Protein AF-A0A8K0VSC4-F1 (afdb_monomer)

Nearest PDB structures (foldseek):
  4h9t-assembly1_B  TM=4.591E-01  e=1.250E+00  Geobacillus kaustophilus HTA426
  3tn6-assembly1_A  TM=4.411E-01  e=1.327E+00  Geobacillus kaustophilus HTA426
  3tn5-assembly1_B  TM=4.489E-01  e=1.898E+00  Geobacillus kaustophilus HTA426
  4h9x-assembly1_B  TM=3.016E-01  e=6.881E-01  Geobacillus kaustophilus HTA426
  4h9y-assembly1_B  TM=4.456E-01  e=4.931E+00  Geobacillus kaustophilus HTA426

Solvent-accessible surface area (backbone atoms only — not comparable to full-atom values): 13926 Å² total; per-residue (Å²): 141,84,84,79,90,85,80,77,73,68,65,65,62,58,58,60,57,54,63,72,54,67,75,62,79,67,57,50,75,48,77,48,81,58,71,58,32,36,41,35,32,34,36,42,82,88,70,32,69,45,78,76,47,74,46,75,47,51,74,67,43,31,53,45,45,56,46,66,70,35,79,82,55,67,69,85,57,85,82,60,93,45,72,64,51,49,60,71,40,43,65,60,54,51,53,29,52,54,29,46,74,71,74,40,56,62,42,73,66,53,43,51,52,50,52,53,52,47,55,50,50,53,54,52,49,54,51,52,51,52,52,51,49,44,60,73,68,65,59,81,67,73,75,50,47,65,58,50,18,53,51,50,41,51,54,50,48,58,55,46,69,72,72,51,78,88,76,78,67,67,58,70,63,44,80,45,76,61,77,67,35,70,77,70,53,68,76,39,42,67,59,52,17,48,52,52,33,40,48,75,57,71,21,44,77,44,76,58,60,82,52,50,70,55,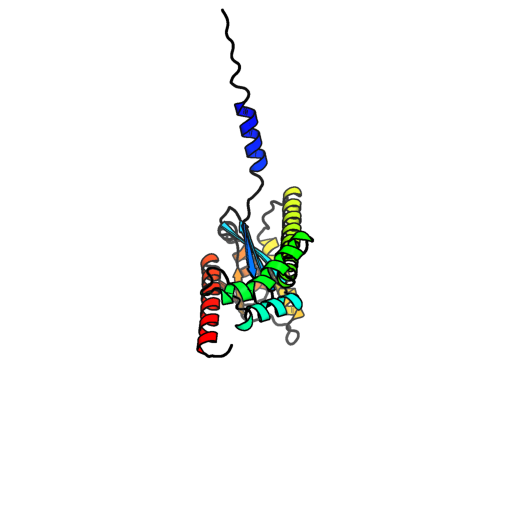51,54,51,49,51,54,51,52,52,51,50,51,54,55,49,40,62,73,71,63,77,116

Organism: NCBI:txid798071

Foldseek 3Di:
DDDDDDPDPPVVVVVVVVVVVVPPFDWDWDWDDDLFKIWIWIQTPLRAIDTLDIGTADPVSNVLVVCCPDPVVDADDPPGPDVVSVVVCVVLVVQLVVCVVVVHQSDPSSVSVVVNVVVVVVSVVVVVVVVVVCVVVVPPPPDFLQRLLVVLLVVQCVVQVPPDPPPSADDQEDEDEDGIRCVNPVVVSNVVSNCVNCVVSVHHYHYPYPPNVVVVVVVVVVVVVVVVVCVVVVVD

Sequence (236 aa):
MYYGSATVRRAKRQIQLNDAFAFGSFFVVGIALTANHAALSCKHTNGSFEDLGRIDGTAEYIALIRRLSSWDSWHPHPPYRSLVDLGNDYPRQMRRRVRKAAGLPASADTAILASIIKSIMDVVGKRTEIASLRTAMGSDHSPDEIEIRNHVIEVFWDVYMVREPDDGRAPKTVTVLIIGSSKSLADGRAQNATRTAVLLLHSRIEMLSHNPEYIAARGAVELAWRALKSEEDGEL

pLDDT: mean 80.44, std 16.29, range [36.44, 97.88]

Radius of gyration: 26.89 Å; Cα contacts (8 Å, |Δi|>4): 186; chains: 1; bounding box: 57×92×63 Å

Secondary structure (DSSP, 8-state):
-------SSSHHHHHHHHHTTTT---PEEEEEE-SSEEEEEEE-TTS-EEEEEEEEPPHHHHHHHHHHTSGGG----SSPSSHHHHHHHHHHHHHHHHHHHTT--SSHHHHHHHHHHHHHHHHHHHHHHHHHHHHHTT---PPPHHHHHHHHHHHHHHHHHHH-TTT-PPPSEEEEE----HHHHHT-HHHHHHHHHHHHTTPEEEEE-S-HHHHHHHHHHHHHHHHHHHHHTT--

Structure (mmCIF, N/CA/C/O backbone):
data_AF-A0A8K0VSC4-F1
#
_entry.id   AF-A0A8K0VSC4-F1
#
loop_
_atom_site.group_PDB
_atom_site.id
_atom_site.type_symbol
_atom_site.label_atom_id
_atom_site.label_alt_id
_atom_site.label_comp_id
_atom_site.label_asym_id
_atom_site.label_entity_id
_atom_site.label_seq_id
_atom_site.pdbx_PDB_ins_code
_atom_site.Cartn_x
_atom_site.Cartn_y
_atom_site.Cartn_z
_atom_site.occupancy
_atom_site.B_iso_or_equiv
_atom_site.auth_seq_id
_atom_site.auth_comp_id
_atom_site.auth_asym_id
_atom_site.auth_atom_id
_atom_site.pdbx_PDB_model_num
ATOM 1 N N . MET A 1 1 ? -22.745 67.576 -14.548 1.00 40.12 1 MET A N 1
ATOM 2 C CA . MET A 1 1 ? -21.651 66.655 -14.923 1.00 40.12 1 MET A CA 1
ATOM 3 C C . MET A 1 1 ? -21.634 65.544 -13.877 1.00 40.12 1 MET A C 1
ATOM 5 O O . MET A 1 1 ? -21.180 65.776 -12.768 1.00 40.12 1 MET A O 1
ATOM 9 N N . TYR A 1 2 ? -22.278 64.412 -14.170 1.00 45.56 2 TYR A N 1
ATOM 10 C CA . TYR A 1 2 ? -22.399 63.247 -13.283 1.00 45.56 2 TYR A CA 1
ATOM 11 C C . TYR A 1 2 ? -21.517 62.133 -13.856 1.00 45.56 2 TYR A C 1
ATOM 13 O O . TYR A 1 2 ? -21.700 61.775 -15.015 1.00 45.56 2 TYR A O 1
ATOM 21 N N . TYR A 1 3 ? -20.609 61.569 -13.060 1.00 40.12 3 TYR A N 1
ATOM 22 C CA . TYR A 1 3 ? -20.004 60.267 -13.348 1.00 40.12 3 TYR A CA 1
ATOM 23 C C . TYR A 1 3 ? -20.279 59.333 -12.172 1.00 40.12 3 TYR A C 1
ATOM 25 O O . TYR A 1 3 ? -19.764 59.512 -11.070 1.00 40.12 3 TYR A O 1
ATOM 33 N N . GLY A 1 4 ? -21.164 58.368 -12.420 1.00 41.72 4 GLY A N 1
ATOM 34 C CA . GLY A 1 4 ? -21.566 57.329 -11.485 1.00 41.72 4 GLY A CA 1
ATOM 35 C C . GLY A 1 4 ? -20.704 56.073 -11.613 1.00 41.72 4 GLY A C 1
ATOM 36 O O . GLY A 1 4 ? -20.583 55.495 -12.687 1.00 41.72 4 GLY A O 1
ATOM 37 N N . SER A 1 5 ? -20.125 55.676 -10.479 1.00 56.16 5 SER A N 1
ATOM 38 C CA . SER A 1 5 ? -20.096 54.320 -9.905 1.00 56.16 5 SER A CA 1
ATOM 39 C C . SER A 1 5 ? -20.400 53.136 -10.844 1.00 56.16 5 SER A C 1
ATOM 41 O O . SER A 1 5 ? -21.560 52.816 -11.103 1.00 56.16 5 SER A O 1
ATOM 43 N N . ALA A 1 6 ? -19.356 52.405 -11.252 1.00 51.56 6 ALA A N 1
ATOM 44 C CA . ALA A 1 6 ? -19.484 51.119 -11.949 1.00 51.56 6 ALA A CA 1
ATOM 45 C C . ALA A 1 6 ? -18.468 50.049 -11.485 1.00 51.56 6 ALA A C 1
ATOM 47 O O . ALA A 1 6 ? -18.142 49.139 -12.243 1.00 51.56 6 ALA A O 1
ATOM 48 N N . THR A 1 7 ? -17.970 50.110 -10.241 1.00 50.62 7 THR A N 1
ATOM 49 C CA . THR A 1 7 ? -16.806 49.285 -9.833 1.00 50.62 7 THR A CA 1
ATOM 50 C C . THR A 1 7 ? -17.022 48.368 -8.626 1.00 50.62 7 THR A C 1
ATOM 52 O O . THR A 1 7 ? -16.075 47.743 -8.167 1.00 50.62 7 THR A O 1
ATOM 55 N N . VAL A 1 8 ? -18.252 48.213 -8.117 1.00 52.12 8 VAL A N 1
ATOM 56 C CA . VAL A 1 8 ? -18.485 47.463 -6.855 1.00 52.12 8 VAL A CA 1
ATOM 57 C C . VAL A 1 8 ? -19.157 46.092 -7.052 1.00 52.12 8 VAL A C 1
ATOM 59 O O . VAL A 1 8 ? -19.217 45.285 -6.129 1.00 52.12 8 VAL A O 1
ATOM 62 N N . ARG A 1 9 ? -19.612 45.738 -8.263 1.00 46.03 9 ARG A N 1
ATOM 63 C CA . ARG A 1 9 ? -20.324 44.456 -8.484 1.00 46.03 9 ARG A CA 1
ATOM 64 C C . ARG A 1 9 ? -19.447 43.272 -8.910 1.00 46.03 9 ARG A C 1
ATOM 66 O O . ARG A 1 9 ? -19.922 42.142 -8.857 1.00 46.03 9 ARG A O 1
ATOM 73 N N . ARG A 1 10 ? -18.176 43.482 -9.281 1.00 43.62 10 ARG A N 1
ATOM 74 C CA . ARG A 1 10 ? -17.294 42.390 -9.752 1.00 43.62 10 ARG A CA 1
ATOM 75 C C . ARG A 1 10 ? -16.582 41.635 -8.621 1.00 43.62 10 ARG A C 1
ATOM 77 O O . ARG A 1 10 ? -16.321 40.449 -8.770 1.00 43.62 10 ARG A O 1
ATOM 84 N N . ALA A 1 11 ? -16.365 42.269 -7.467 1.00 47.88 11 ALA A N 1
ATOM 85 C CA . ALA A 1 11 ? -15.658 41.650 -6.341 1.00 47.88 11 ALA A CA 1
ATOM 86 C C . ALA A 1 11 ? -16.496 40.605 -5.576 1.00 47.88 11 ALA A C 1
ATOM 88 O O . ALA A 1 11 ? -15.951 39.626 -5.079 1.00 47.88 11 ALA A O 1
ATOM 89 N N . LYS A 1 12 ? -17.830 40.745 -5.526 1.00 41.88 12 LYS A N 1
ATOM 90 C CA . LYS A 1 12 ? -18.688 39.782 -4.804 1.00 41.88 12 LYS A CA 1
ATOM 91 C C . LYS A 1 12 ? -18.900 38.452 -5.535 1.00 41.88 12 LYS A C 1
ATOM 93 O O . LYS A 1 12 ? -19.162 37.452 -4.879 1.00 41.88 12 LYS A O 1
ATOM 98 N N . ARG A 1 13 ? -18.750 38.406 -6.864 1.00 38.97 13 ARG A N 1
ATOM 99 C CA . ARG A 1 13 ? -18.922 37.161 -7.639 1.00 38.97 13 ARG A CA 1
ATOM 100 C C . ARG A 1 13 ? -17.673 36.275 -7.640 1.00 38.97 13 ARG A C 1
ATOM 102 O O . ARG A 1 13 ? -17.794 35.074 -7.835 1.00 38.97 13 ARG A O 1
ATOM 109 N N . GLN A 1 14 ? -16.496 36.856 -7.398 1.00 36.97 14 GLN A N 1
ATOM 110 C CA . GLN A 1 14 ? -15.232 36.116 -7.332 1.00 36.97 14 GLN A CA 1
ATOM 111 C C . GLN A 1 14 ? -15.027 35.441 -5.965 1.00 36.97 14 GLN A C 1
ATOM 113 O O . GLN A 1 14 ? -14.443 34.368 -5.899 1.00 36.97 14 GLN A O 1
ATOM 118 N N . ILE A 1 15 ? -15.565 36.027 -4.889 1.00 45.19 15 ILE A N 1
ATOM 119 C CA . ILE A 1 15 ? -15.490 35.452 -3.535 1.00 45.19 15 ILE A CA 1
ATOM 120 C C . ILE A 1 15 ? -16.408 34.222 -3.407 1.00 45.19 15 ILE A C 1
ATOM 122 O O . ILE A 1 15 ? -16.010 33.224 -2.822 1.00 45.19 15 ILE A O 1
ATOM 126 N N . GLN A 1 16 ? -17.570 34.212 -4.070 1.00 40.19 16 GLN A N 1
ATOM 127 C CA . GLN A 1 16 ? -18.479 33.054 -4.045 1.00 40.19 16 GLN A CA 1
ATOM 128 C C . GLN A 1 16 ? -18.017 31.841 -4.876 1.00 40.19 16 GLN A C 1
ATOM 130 O O . GLN A 1 16 ? -18.553 30.753 -4.695 1.00 40.19 16 GLN A O 1
ATOM 135 N N . LEU A 1 17 ? -17.031 31.988 -5.770 1.00 39.81 17 LEU A N 1
ATOM 136 C CA . LEU A 1 17 ? -16.475 30.853 -6.524 1.00 39.81 17 LEU A CA 1
ATOM 137 C C . LEU A 1 17 ? -15.356 30.121 -5.771 1.00 39.81 17 LEU A C 1
ATOM 139 O O . LEU A 1 17 ? -15.127 28.945 -6.038 1.00 39.81 17 LEU A O 1
ATOM 143 N N . ASN A 1 18 ? -14.711 30.774 -4.802 1.00 36.44 18 ASN A N 1
ATOM 144 C CA . ASN A 1 18 ? -13.700 30.129 -3.964 1.00 36.44 18 ASN A CA 1
ATOM 145 C C . ASN A 1 18 ? -14.332 29.320 -2.823 1.00 36.44 18 ASN A C 1
ATOM 147 O O . ASN A 1 18 ? -13.819 28.257 -2.487 1.00 36.44 18 ASN A O 1
ATOM 151 N N . ASP A 1 19 ? -15.488 29.741 -2.308 1.00 38.75 19 ASP A N 1
ATOM 152 C CA . ASP A 1 19 ? -16.200 28.984 -1.267 1.00 38.75 19 ASP A CA 1
ATOM 153 C C . ASP A 1 19 ? -16.894 27.727 -1.823 1.00 38.75 19 ASP A C 1
ATOM 155 O O . ASP A 1 19 ? -17.043 26.735 -1.114 1.00 38.75 19 ASP A O 1
ATOM 159 N N . ALA A 1 20 ? -17.235 27.707 -3.117 1.00 38.53 20 ALA A N 1
ATOM 160 C CA . ALA A 1 20 ? -17.749 26.509 -3.788 1.00 38.53 20 ALA A CA 1
ATOM 161 C C . ALA A 1 20 ? -16.650 25.475 -4.120 1.00 38.53 20 ALA A C 1
ATOM 163 O O . ALA A 1 20 ? -16.958 24.306 -4.337 1.00 38.53 20 ALA A O 1
ATOM 164 N N . PHE A 1 21 ? -15.372 25.879 -4.122 1.00 40.97 21 PHE A N 1
ATOM 165 C CA . PHE A 1 21 ? -14.218 24.974 -4.245 1.00 40.97 21 PHE A CA 1
ATOM 166 C C . PHE A 1 21 ? -13.571 24.622 -2.894 1.00 40.97 21 PHE A C 1
ATOM 168 O O . PHE A 1 21 ? -12.732 23.724 -2.838 1.00 40.97 21 PHE A O 1
ATOM 175 N N . ALA A 1 22 ? -13.995 25.256 -1.795 1.00 39.16 22 ALA A N 1
ATOM 176 C CA . ALA A 1 22 ? -13.510 24.983 -0.440 1.00 39.16 22 ALA A CA 1
ATOM 177 C C . ALA A 1 22 ? -14.030 23.657 0.164 1.00 39.16 22 ALA A C 1
ATOM 179 O O . ALA A 1 22 ? -13.609 23.279 1.254 1.00 39.16 22 ALA A O 1
ATOM 180 N N . PHE A 1 23 ? -14.896 22.925 -0.547 1.00 40.78 23 PHE A N 1
ATOM 181 C CA . PHE A 1 23 ? -15.392 21.600 -0.145 1.00 40.78 23 PHE A CA 1
ATOM 182 C C . PHE A 1 23 ? -14.650 20.417 -0.785 1.00 40.78 23 PHE A C 1
ATOM 184 O O . PHE A 1 23 ? -14.955 19.265 -0.488 1.00 40.78 23 PHE A O 1
ATOM 191 N N . GLY A 1 24 ? -13.643 20.671 -1.625 1.00 44.66 24 GLY A N 1
ATOM 192 C CA . GLY A 1 24 ? -12.713 19.630 -2.047 1.00 44.66 24 GLY A CA 1
ATOM 193 C C . GLY A 1 24 ? -11.600 19.498 -1.019 1.00 44.66 24 GLY A C 1
ATOM 194 O O . GLY A 1 24 ? -10.578 20.167 -1.146 1.00 44.66 24 GLY A O 1
ATOM 195 N N . SER A 1 25 ? -11.770 18.667 0.010 1.00 57.66 25 SER A N 1
ATOM 196 C CA . SER A 1 25 ? -10.650 18.268 0.866 1.00 57.66 25 SER A CA 1
ATOM 197 C C . SER A 1 25 ? -9.569 17.641 -0.019 1.00 57.66 25 SER A C 1
ATOM 199 O O . SER A 1 25 ? -9.698 16.492 -0.440 1.00 57.66 25 SER A O 1
ATOM 201 N N . PHE A 1 26 ? -8.526 18.400 -0.359 1.00 53.75 26 PHE A N 1
ATOM 202 C CA . PHE A 1 26 ? -7.382 17.865 -1.086 1.00 53.75 26 PHE A CA 1
ATOM 203 C C . PHE A 1 26 ? -6.706 16.832 -0.185 1.00 53.75 26 PHE A C 1
ATOM 205 O O . PHE A 1 26 ? -6.067 17.191 0.803 1.00 53.75 26 PHE A O 1
ATOM 212 N N . PHE A 1 27 ? -6.871 15.551 -0.500 1.00 73.62 27 PHE A N 1
ATOM 213 C CA . PHE A 1 27 ? -6.119 14.482 0.139 1.00 73.62 27 PHE A CA 1
ATOM 214 C C . PHE A 1 27 ? -4.947 14.096 -0.761 1.00 73.62 27 PHE A C 1
ATOM 216 O O . PHE A 1 27 ? -5.072 14.010 -1.983 1.00 73.62 27 PHE A O 1
ATOM 223 N N . VAL A 1 28 ? -3.781 13.893 -0.154 1.00 81.94 28 VAL A N 1
ATOM 224 C CA . VAL A 1 2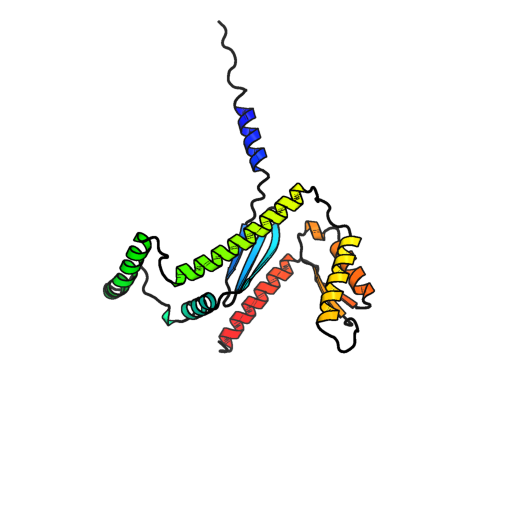8 ? -2.608 13.369 -0.860 1.00 81.94 28 VAL A CA 1
ATOM 225 C C . VAL A 1 28 ? -2.654 11.854 -0.744 1.00 81.94 28 VAL A C 1
ATOM 227 O O . VAL A 1 28 ? -2.669 11.334 0.369 1.00 81.94 28 VAL A O 1
ATOM 230 N N . VAL A 1 29 ? -2.675 11.142 -1.870 1.00 85.19 29 VAL A N 1
ATOM 231 C CA . VAL A 1 29 ? -2.594 9.675 -1.878 1.00 85.19 29 VAL A CA 1
ATOM 232 C C . VAL A 1 29 ? -1.126 9.258 -1.893 1.00 85.19 29 VAL A C 1
ATOM 234 O O . VAL A 1 29 ? -0.392 9.575 -2.828 1.00 85.19 29 VAL A O 1
ATOM 237 N N . GLY A 1 30 ? -0.703 8.554 -0.849 1.00 88.69 30 GLY A N 1
ATOM 238 C CA . GLY A 1 30 ? 0.555 7.827 -0.795 1.00 88.69 30 GLY A CA 1
ATOM 239 C C . GLY A 1 30 ? 0.385 6.431 -1.389 1.00 88.69 30 GLY A C 1
ATOM 240 O O . GLY A 1 30 ? -0.566 5.720 -1.069 1.00 88.69 30 GLY A O 1
ATOM 241 N N . ILE A 1 31 ? 1.317 6.036 -2.253 1.00 90.38 31 ILE A N 1
ATOM 242 C CA . ILE A 1 31 ? 1.365 4.696 -2.840 1.00 90.38 31 ILE A CA 1
ATOM 243 C C . ILE A 1 31 ? 2.721 4.094 -2.489 1.00 90.38 31 ILE A C 1
ATOM 245 O O . ILE A 1 31 ? 3.755 4.652 -2.853 1.00 90.38 31 ILE A O 1
ATOM 249 N N . ALA A 1 32 ? 2.714 2.953 -1.807 1.00 92.50 32 ALA A N 1
ATOM 250 C CA . ALA A 1 32 ? 3.910 2.165 -1.542 1.00 92.50 32 ALA A CA 1
ATOM 251 C C . ALA A 1 32 ? 3.842 0.865 -2.351 1.00 92.50 32 ALA A C 1
ATOM 253 O O . ALA A 1 32 ? 2.973 0.026 -2.123 1.00 92.50 32 ALA A O 1
ATOM 254 N N . LEU A 1 33 ? 4.745 0.709 -3.320 1.00 90.62 33 LEU A N 1
ATOM 255 C CA . LEU A 1 33 ? 4.864 -0.505 -4.129 1.00 90.62 33 LEU A CA 1
ATOM 256 C C . LEU A 1 33 ? 5.892 -1.443 -3.489 1.00 90.62 33 LEU A C 1
ATOM 258 O O . LEU A 1 33 ? 7.026 -1.042 -3.243 1.00 90.62 33 LEU A O 1
ATOM 262 N N . THR A 1 34 ? 5.499 -2.688 -3.234 1.00 93.44 34 THR A N 1
ATOM 263 C CA . THR A 1 34 ? 6.366 -3.750 -2.693 1.00 93.44 34 THR A CA 1
ATOM 264 C C . THR A 1 34 ? 6.513 -4.891 -3.705 1.00 93.44 34 THR A C 1
ATOM 266 O O . THR A 1 34 ? 5.904 -4.860 -4.777 1.00 93.44 34 THR A O 1
ATOM 269 N N . ALA A 1 35 ? 7.288 -5.927 -3.372 1.00 91.69 35 ALA A N 1
ATOM 270 C CA . ALA A 1 35 ? 7.511 -7.078 -4.251 1.00 91.69 35 ALA A CA 1
ATOM 271 C C . ALA A 1 35 ? 6.231 -7.846 -4.628 1.00 91.69 35 ALA A C 1
ATOM 273 O O . ALA A 1 35 ? 6.149 -8.402 -5.721 1.00 91.69 35 ALA A O 1
ATOM 274 N N . ASN A 1 36 ? 5.231 -7.877 -3.742 1.00 95.94 36 ASN A N 1
ATOM 275 C CA . ASN A 1 36 ? 4.024 -8.689 -3.917 1.00 95.94 36 ASN A CA 1
ATOM 276 C C . ASN A 1 36 ? 2.707 -7.917 -3.789 1.00 95.94 36 ASN A C 1
ATOM 278 O O . ASN A 1 36 ? 1.660 -8.501 -4.047 1.00 95.94 36 ASN A O 1
ATOM 282 N N . HIS A 1 37 ? 2.721 -6.641 -3.406 1.00 93.88 37 HIS A N 1
ATOM 283 C CA . HIS A 1 37 ? 1.504 -5.834 -3.301 1.00 93.88 37 HIS A CA 1
ATOM 284 C C . HIS A 1 37 ? 1.781 -4.331 -3.401 1.00 93.88 37 HIS A C 1
ATOM 286 O O . HIS A 1 37 ? 2.914 -3.875 -3.242 1.00 93.88 37 HIS A O 1
ATOM 292 N N . ALA A 1 38 ? 0.722 -3.557 -3.612 1.00 91.25 38 ALA A N 1
ATOM 293 C CA . ALA A 1 38 ? 0.697 -2.114 -3.436 1.00 91.25 38 ALA A CA 1
ATOM 294 C C . ALA A 1 38 ? -0.126 -1.763 -2.189 1.00 91.25 38 ALA A C 1
ATOM 296 O O . ALA A 1 38 ? -1.248 -2.247 -2.034 1.00 91.25 38 ALA A O 1
ATOM 297 N N . ALA A 1 39 ? 0.419 -0.927 -1.311 1.00 92.12 39 ALA A N 1
ATOM 298 C CA . ALA A 1 39 ? -0.295 -0.353 -0.175 1.00 92.12 39 ALA A CA 1
ATOM 299 C C . ALA A 1 39 ? -0.664 1.104 -0.476 1.00 92.12 39 ALA A C 1
ATOM 301 O O . ALA A 1 39 ? 0.129 1.847 -1.066 1.00 92.12 39 ALA A O 1
ATOM 302 N N . LEU A 1 40 ? -1.875 1.498 -0.086 1.00 91.00 40 LEU A N 1
ATOM 303 C CA . LEU A 1 40 ? -2.447 2.806 -0.369 1.00 91.00 40 LEU A CA 1
ATOM 304 C C . LEU A 1 40 ? -2.799 3.514 0.925 1.00 91.00 40 LEU A C 1
ATOM 306 O O . LEU A 1 40 ? -3.559 2.999 1.730 1.00 91.00 40 LEU A O 1
ATOM 310 N N . SER A 1 41 ? -2.322 4.738 1.088 1.00 89.56 41 SER A N 1
ATOM 311 C CA . SER A 1 41 ? -2.736 5.600 2.190 1.00 89.56 41 SER A CA 1
ATOM 312 C C . SER A 1 41 ? -3.181 6.951 1.660 1.00 89.56 41 SER A C 1
ATOM 314 O O . SER A 1 41 ? -2.727 7.398 0.608 1.00 89.56 41 SER A O 1
ATOM 316 N N . CYS A 1 42 ? -4.078 7.629 2.366 1.00 86.88 42 CYS A N 1
ATOM 317 C CA . CYS A 1 42 ? -4.353 9.037 2.122 1.00 86.88 42 CYS A CA 1
ATOM 318 C C . CYS A 1 42 ? -3.983 9.871 3.343 1.00 86.88 42 CYS A C 1
ATOM 320 O O . CYS A 1 42 ? -4.205 9.481 4.489 1.00 86.88 42 CYS A O 1
ATOM 322 N N . LYS A 1 43 ? -3.394 11.036 3.077 1.00 82.38 43 LYS A N 1
ATOM 323 C CA . LYS A 1 43 ? -3.166 12.077 4.069 1.00 82.38 43 LYS A CA 1
ATOM 324 C C . LYS A 1 43 ? -4.235 13.144 3.908 1.00 82.38 43 LYS A C 1
ATOM 326 O O . LYS A 1 43 ? -4.335 13.780 2.857 1.00 82.38 43 LYS A O 1
ATOM 331 N N . HIS A 1 44 ? -4.999 13.342 4.969 1.00 80.38 44 HIS A N 1
ATOM 332 C CA . HIS A 1 44 ? -6.027 14.366 5.078 1.00 80.38 44 HIS A CA 1
ATOM 333 C C . HIS A 1 44 ? -5.406 15.737 5.391 1.00 80.38 44 HIS A C 1
ATOM 335 O O . HIS A 1 44 ? -4.287 15.837 5.902 1.00 80.38 44 HIS A O 1
ATOM 341 N N . THR A 1 45 ? -6.134 16.821 5.112 1.00 76.12 45 THR A N 1
ATOM 342 C CA . THR A 1 45 ? -5.671 18.204 5.363 1.00 76.12 45 THR A CA 1
ATOM 343 C C . THR A 1 45 ? -5.452 18.505 6.847 1.00 76.12 45 THR A C 1
ATOM 345 O O . THR A 1 45 ? -4.630 19.349 7.192 1.00 76.12 45 THR A O 1
ATOM 348 N N . ASN A 1 46 ? -6.140 17.781 7.732 1.00 77.56 46 ASN A N 1
ATOM 349 C CA . ASN A 1 46 ? -5.956 17.834 9.185 1.00 77.56 46 ASN A CA 1
ATOM 350 C C . ASN A 1 46 ? -4.669 17.119 9.664 1.00 77.56 46 ASN A C 1
ATOM 352 O O . ASN A 1 46 ? -4.427 17.054 10.866 1.00 77.56 46 ASN A O 1
ATOM 356 N N . GLY A 1 47 ? -3.874 16.558 8.746 1.00 76.69 47 GLY A N 1
ATOM 357 C CA . GLY A 1 47 ? -2.638 15.834 9.034 1.00 76.69 47 GLY A CA 1
ATOM 358 C C . GLY A 1 47 ? -2.815 14.342 9.317 1.00 76.69 47 GLY A C 1
ATOM 359 O O . GLY A 1 47 ? -1.810 13.636 9.369 1.00 76.69 47 GLY A O 1
ATOM 360 N N . SER A 1 48 ? -4.047 13.844 9.456 1.00 74.94 48 SER A N 1
ATOM 361 C CA . SER A 1 48 ? -4.298 12.430 9.730 1.00 74.94 48 SER A CA 1
ATOM 362 C C . SER A 1 48 ? -4.057 11.550 8.510 1.00 74.94 48 SER A C 1
ATOM 364 O O . SER A 1 48 ? -4.234 11.983 7.371 1.00 74.94 48 SER A O 1
ATOM 366 N N . PHE A 1 49 ? -3.715 10.289 8.766 1.00 80.06 49 PHE A N 1
ATOM 367 C CA . PHE A 1 49 ? -3.540 9.269 7.741 1.00 80.06 49 PHE A CA 1
ATOM 368 C C . PHE A 1 49 ? -4.640 8.221 7.845 1.00 80.06 49 PHE A C 1
ATOM 370 O O . PHE A 1 49 ? -5.030 7.830 8.944 1.00 80.06 49 PHE A O 1
ATOM 377 N N . GLU A 1 50 ? -5.114 7.765 6.699 1.00 82.56 50 GLU A N 1
ATOM 378 C CA . GLU A 1 50 ? -6.057 6.661 6.580 1.00 82.56 50 GLU A CA 1
ATOM 379 C C . GLU A 1 50 ? -5.484 5.645 5.590 1.00 82.56 50 GLU A C 1
ATOM 381 O O . GLU A 1 50 ? -4.998 6.010 4.517 1.00 82.56 50 GLU A O 1
ATOM 386 N N . ASP A 1 51 ? -5.497 4.370 5.978 1.00 86.75 51 ASP A N 1
ATOM 387 C CA . ASP A 1 51 ? -5.154 3.267 5.086 1.00 86.75 51 ASP A CA 1
ATOM 388 C C . ASP A 1 51 ? -6.353 3.000 4.170 1.00 86.75 51 ASP A C 1
ATOM 390 O O . ASP A 1 51 ? -7.441 2.632 4.620 1.00 86.75 51 ASP A O 1
ATOM 394 N N . LEU A 1 52 ? -6.165 3.229 2.873 1.00 87.12 52 LEU A N 1
ATOM 395 C CA . LEU A 1 52 ? -7.206 3.012 1.873 1.00 87.12 52 LEU A CA 1
ATOM 396 C C . LEU A 1 52 ? -7.332 1.532 1.510 1.00 87.12 52 LEU A C 1
ATOM 398 O O . LEU A 1 52 ? -8.395 1.097 1.042 1.00 87.12 52 LEU A O 1
ATOM 402 N N . GLY A 1 53 ? -6.267 0.768 1.746 1.00 89.75 53 GLY A N 1
ATOM 403 C CA . GLY A 1 53 ? -6.215 -0.663 1.560 1.00 89.75 53 GLY A CA 1
ATOM 404 C C . GLY A 1 53 ? -4.967 -1.130 0.825 1.00 89.75 53 GLY A C 1
ATOM 405 O O . GLY A 1 53 ? -4.048 -0.385 0.477 1.00 89.75 53 GLY A O 1
ATOM 406 N N . ARG A 1 54 ? -4.982 -2.429 0.551 1.00 93.69 54 ARG A N 1
ATOM 407 C CA . ARG A 1 54 ? -3.913 -3.153 -0.116 1.00 93.69 54 ARG A CA 1
ATOM 408 C C . ARG A 1 54 ? -4.440 -3.804 -1.385 1.00 93.69 54 ARG A C 1
ATOM 410 O O . ARG A 1 54 ? -5.541 -4.347 -1.403 1.00 93.69 54 ARG A O 1
ATOM 417 N N . ILE A 1 55 ? -3.628 -3.762 -2.432 1.00 95.50 55 ILE A N 1
ATOM 418 C CA . ILE A 1 55 ? -3.885 -4.432 -3.703 1.00 95.50 55 ILE A CA 1
ATOM 419 C C . ILE A 1 55 ? -2.772 -5.441 -3.912 1.00 95.50 55 ILE A C 1
ATOM 421 O O . ILE A 1 55 ? -1.612 -5.064 -4.083 1.00 95.50 55 ILE A O 1
ATOM 425 N N . ASP A 1 56 ? -3.119 -6.722 -3.886 1.00 97.38 56 ASP A N 1
ATOM 426 C CA . ASP A 1 56 ? -2.151 -7.771 -4.168 1.00 97.38 56 ASP A CA 1
ATOM 427 C C . ASP A 1 56 ? -1.705 -7.716 -5.632 1.00 97.38 56 ASP A C 1
ATOM 429 O O . ASP A 1 56 ? -2.479 -7.441 -6.554 1.00 97.38 56 ASP A O 1
ATOM 433 N N . GLY A 1 57 ? -0.411 -7.931 -5.832 1.00 94.69 57 GLY A N 1
ATOM 434 C CA . GLY A 1 57 ? 0.208 -7.937 -7.142 1.00 94.69 57 GLY A CA 1
ATOM 435 C C . GLY A 1 57 ? -0.219 -9.163 -7.936 1.00 94.69 57 GLY A C 1
ATOM 436 O O . GLY A 1 57 ? -0.260 -10.276 -7.414 1.00 94.69 57 GLY A O 1
ATOM 437 N N . THR A 1 58 ? -0.497 -8.974 -9.224 1.00 97.44 58 THR A N 1
ATOM 438 C CA . THR A 1 58 ? -0.733 -10.104 -10.127 1.00 97.44 58 THR A CA 1
ATOM 439 C C . THR A 1 58 ? 0.562 -10.887 -10.363 1.00 97.44 58 THR A C 1
ATOM 441 O O . THR A 1 58 ? 1.663 -10.390 -10.100 1.00 97.44 58 THR A O 1
ATOM 444 N N . ALA A 1 59 ? 0.461 -12.105 -10.901 1.00 97.88 59 ALA A N 1
ATOM 445 C CA . ALA A 1 59 ? 1.638 -12.907 -11.241 1.00 97.88 59 ALA A CA 1
ATOM 446 C C . ALA A 1 59 ? 2.591 -12.156 -12.194 1.00 97.88 59 ALA A C 1
ATOM 448 O O . ALA A 1 59 ? 3.811 -12.225 -12.045 1.00 97.88 59 ALA A O 1
ATOM 449 N N . GLU A 1 60 ? 2.041 -11.374 -13.126 1.00 97.81 60 GLU A N 1
ATOM 450 C CA . GLU A 1 60 ? 2.798 -10.540 -14.061 1.00 97.81 60 GLU A CA 1
ATOM 451 C C . GLU A 1 60 ? 3.520 -9.393 -13.351 1.00 97.81 60 GLU A C 1
ATOM 453 O O . GLU A 1 60 ? 4.666 -9.095 -13.689 1.00 97.81 60 GLU A O 1
ATOM 458 N N . TYR A 1 61 ? 2.880 -8.765 -12.359 1.00 96.94 61 TYR A N 1
ATOM 459 C CA . TYR A 1 61 ? 3.512 -7.736 -11.535 1.00 96.94 61 TYR A CA 1
ATOM 460 C C . TYR A 1 61 ? 4.652 -8.311 -10.695 1.00 96.94 61 TYR A C 1
ATOM 462 O O . TYR A 1 61 ? 5.745 -7.752 -10.686 1.00 96.94 61 TYR A O 1
ATOM 470 N N . ILE A 1 62 ? 4.439 -9.454 -10.044 1.00 97.00 62 ILE A N 1
ATOM 471 C CA . ILE A 1 62 ? 5.475 -10.106 -9.235 1.00 97.00 62 ILE A CA 1
ATOM 472 C C . ILE A 1 62 ? 6.671 -10.487 -10.120 1.00 97.00 62 I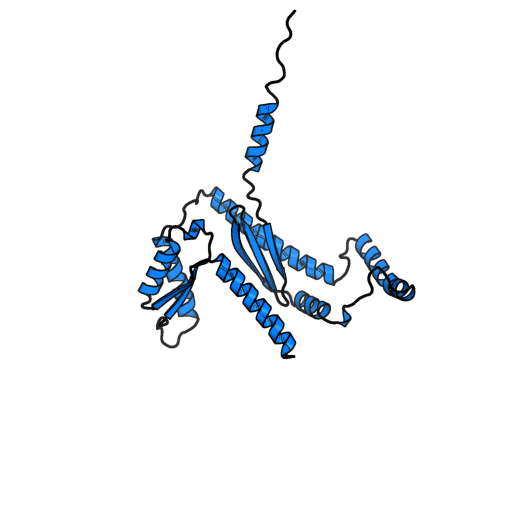LE A C 1
ATOM 474 O O . ILE A 1 62 ? 7.821 -10.208 -9.779 1.00 97.00 62 ILE A O 1
ATOM 478 N N . ALA A 1 63 ? 6.411 -11.062 -11.300 1.00 96.56 63 ALA A N 1
ATOM 479 C CA . ALA A 1 63 ? 7.451 -11.383 -12.274 1.00 96.56 63 ALA A CA 1
ATOM 480 C C . ALA A 1 63 ? 8.176 -10.130 -12.792 1.00 96.56 63 ALA A C 1
ATOM 482 O O . ALA A 1 63 ? 9.384 -10.173 -13.034 1.00 96.56 63 ALA A O 1
ATOM 483 N N . LEU A 1 64 ? 7.456 -9.016 -12.960 1.00 95.50 64 LEU A N 1
ATOM 484 C CA . LEU A 1 64 ? 8.041 -7.728 -13.311 1.00 95.50 64 LEU A CA 1
ATOM 485 C C . LEU A 1 64 ? 8.980 -7.229 -12.213 1.00 95.50 64 LEU A C 1
ATOM 487 O O . LEU A 1 64 ? 10.129 -6.929 -12.524 1.00 95.50 64 LEU A O 1
ATOM 491 N N . ILE A 1 65 ? 8.523 -7.143 -10.960 1.00 95.12 65 ILE A N 1
ATOM 492 C CA . ILE A 1 65 ? 9.357 -6.642 -9.863 1.00 95.12 65 ILE A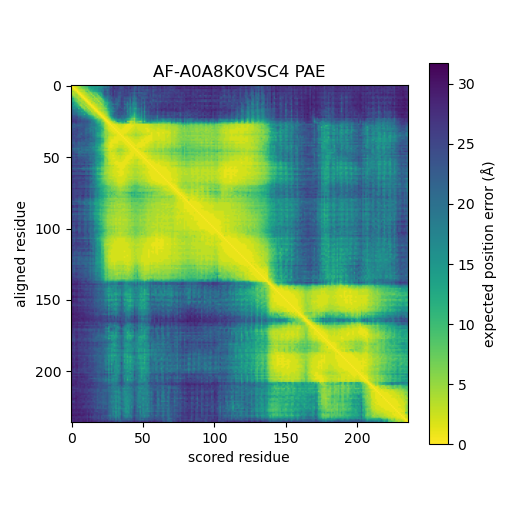 CA 1
ATOM 493 C C . ILE A 1 65 ? 10.594 -7.520 -9.704 1.00 95.12 65 ILE A C 1
ATOM 495 O O . ILE A 1 65 ? 11.700 -6.996 -9.689 1.00 95.12 65 ILE A O 1
ATOM 499 N N . ARG A 1 66 ? 10.445 -8.850 -9.737 1.00 94.50 66 ARG A N 1
ATOM 500 C CA . ARG A 1 66 ? 11.586 -9.775 -9.697 1.00 94.50 66 ARG A CA 1
ATOM 501 C C . ARG A 1 66 ? 12.581 -9.531 -10.834 1.00 94.50 66 ARG A C 1
ATOM 503 O O . ARG A 1 66 ? 13.786 -9.572 -10.608 1.00 94.50 66 ARG A O 1
ATOM 510 N N . ARG A 1 67 ? 12.091 -9.272 -12.052 1.00 94.44 67 ARG A N 1
ATOM 511 C CA . ARG A 1 67 ? 12.949 -8.941 -13.198 1.00 94.44 67 ARG A CA 1
ATOM 512 C C . ARG A 1 67 ? 13.659 -7.604 -12.994 1.00 94.44 67 ARG A C 1
ATOM 514 O O . ARG A 1 67 ? 14.852 -7.548 -13.246 1.00 94.44 67 ARG A O 1
ATOM 521 N N . LEU A 1 68 ? 12.959 -6.564 -12.541 1.00 91.31 68 LEU A N 1
ATOM 522 C CA . LEU A 1 68 ? 13.535 -5.237 -12.277 1.00 91.31 68 LEU A CA 1
ATOM 523 C C . LEU A 1 68 ? 14.517 -5.229 -11.099 1.00 91.31 68 LEU A C 1
ATOM 525 O O . LEU A 1 68 ? 15.399 -4.383 -11.052 1.00 91.31 68 LEU A O 1
ATOM 529 N N . SER A 1 69 ? 14.378 -6.166 -10.164 1.00 90.75 69 SER A N 1
ATOM 530 C CA . SER A 1 69 ? 15.333 -6.370 -9.073 1.00 90.75 69 SER A CA 1
ATOM 531 C C . SER A 1 69 ? 16.579 -7.149 -9.505 1.00 90.75 69 SER A C 1
ATOM 533 O O . SER A 1 69 ? 17.562 -7.160 -8.772 1.00 90.75 69 SER A O 1
ATOM 535 N N . SER A 1 70 ? 16.571 -7.797 -10.677 1.00 92.50 70 SER A N 1
ATOM 536 C CA . SER A 1 70 ? 17.757 -8.479 -11.204 1.00 92.50 70 SER A CA 1
ATOM 537 C C . SER A 1 70 ? 18.792 -7.470 -11.694 1.00 92.50 70 SER A C 1
ATOM 539 O O . SER A 1 70 ? 18.446 -6.478 -12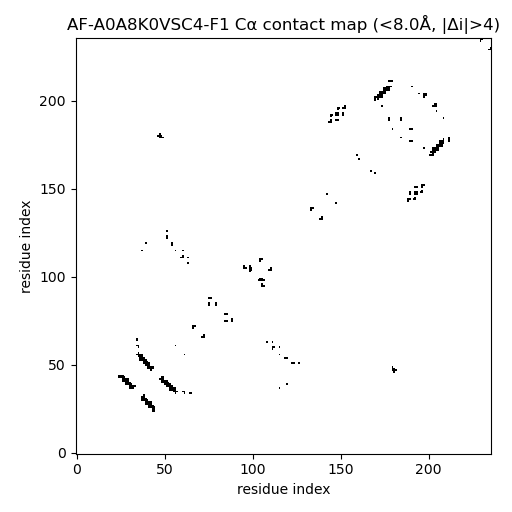.342 1.00 92.50 70 SER A O 1
ATOM 541 N N . TRP A 1 71 ? 20.072 -7.777 -11.480 1.00 88.44 71 TRP A N 1
ATOM 542 C CA . TRP A 1 71 ? 21.197 -7.027 -12.040 1.00 88.44 71 TRP A CA 1
ATOM 543 C C . TRP A 1 71 ? 21.131 -6.923 -13.573 1.00 88.44 71 TRP A C 1
ATOM 545 O O . TRP A 1 71 ? 21.502 -5.902 -14.151 1.00 88.44 71 TRP A O 1
ATOM 555 N N . ASP A 1 72 ? 20.555 -7.932 -14.233 1.00 87.88 72 ASP A N 1
ATOM 556 C CA . ASP A 1 72 ? 20.377 -7.966 -15.690 1.00 87.88 72 ASP A CA 1
ATOM 557 C C . ASP A 1 72 ? 19.369 -6.931 -16.209 1.00 87.88 72 ASP A C 1
ATOM 559 O O . ASP A 1 72 ? 19.294 -6.676 -17.412 1.00 87.88 72 ASP A O 1
ATOM 563 N N . SER A 1 73 ? 18.565 -6.330 -15.325 1.00 87.00 73 SER A N 1
ATOM 564 C CA . SER A 1 73 ? 17.662 -5.240 -15.706 1.00 87.00 73 SER A CA 1
ATOM 565 C C . SER A 1 73 ? 18.392 -3.920 -15.945 1.00 87.00 73 SER A C 1
ATOM 567 O O . SER A 1 73 ? 17.810 -2.990 -16.517 1.00 87.00 73 SER A O 1
ATOM 569 N N . TRP A 1 74 ? 19.667 -3.836 -15.547 1.00 88.62 74 TRP A N 1
ATOM 570 C CA . TRP A 1 74 ? 20.489 -2.679 -15.831 1.00 88.62 74 TRP A CA 1
ATOM 571 C C . TRP A 1 74 ? 20.630 -2.495 -17.337 1.00 88.62 74 TRP A C 1
ATOM 573 O O . TRP A 1 74 ? 20.968 -3.404 -18.093 1.00 88.62 74 TRP A O 1
ATOM 583 N N . HIS A 1 75 ? 20.383 -1.273 -17.782 1.00 83.88 75 HIS A N 1
ATOM 584 C CA . HIS A 1 75 ? 20.464 -0.929 -19.184 1.00 83.88 75 HIS A CA 1
ATOM 585 C C . HIS A 1 75 ? 21.174 0.413 -19.363 1.00 83.88 75 HIS A C 1
ATOM 587 O O . HIS A 1 75 ? 20.954 1.328 -18.557 1.00 83.88 75 HIS A O 1
ATOM 593 N N . PRO A 1 76 ? 21.964 0.587 -20.440 1.00 87.00 76 PRO A N 1
ATOM 594 C CA . PRO A 1 76 ? 22.603 1.860 -20.735 1.00 87.00 76 PRO A CA 1
ATOM 595 C C . PRO A 1 76 ? 21.572 2.993 -20.743 1.00 87.00 76 PRO A C 1
ATOM 597 O O . PRO A 1 76 ? 20.459 2.863 -21.271 1.00 87.00 76 PRO A O 1
ATOM 600 N N . HIS A 1 77 ? 21.935 4.105 -20.118 1.00 86.88 77 HIS A N 1
ATOM 601 C CA . HIS A 1 77 ? 21.123 5.312 -20.049 1.00 86.88 77 HIS A CA 1
ATOM 602 C C . HIS A 1 77 ? 22.039 6.531 -20.197 1.00 86.88 77 HIS A C 1
ATOM 604 O O . HIS A 1 77 ? 23.218 6.441 -19.846 1.00 86.88 77 HIS A O 1
ATOM 610 N N . PRO A 1 78 ? 21.538 7.651 -20.742 1.00 88.81 78 PRO A N 1
ATOM 611 C CA . PRO A 1 78 ? 22.324 8.870 -20.840 1.00 88.81 78 PRO A CA 1
ATOM 612 C C . PRO A 1 78 ? 22.739 9.402 -19.453 1.00 88.81 78 PRO A C 1
ATOM 614 O O . PRO A 1 78 ? 21.930 9.327 -18.528 1.00 88.81 78 PRO A O 1
ATOM 617 N N . PRO A 1 79 ? 23.929 10.016 -19.321 1.00 93.38 79 PRO A N 1
ATOM 618 C CA . PRO A 1 79 ? 24.938 10.180 -20.367 1.00 93.38 79 PRO A CA 1
ATOM 619 C C . PRO A 1 79 ? 25.658 8.858 -20.686 1.00 93.38 79 PRO A C 1
ATOM 621 O O . PRO A 1 79 ? 26.080 8.130 -19.791 1.00 93.38 79 PRO A O 1
ATOM 624 N N . TYR A 1 80 ? 25.814 8.554 -21.979 1.00 94.19 80 TYR A N 1
ATOM 625 C CA . TYR A 1 80 ? 26.549 7.366 -22.420 1.00 94.19 80 TYR A CA 1
ATOM 626 C C . TYR A 1 80 ? 28.048 7.555 -22.201 1.00 94.19 80 TYR A C 1
ATOM 628 O O . TYR A 1 80 ? 28.579 8.635 -22.461 1.00 94.19 80 TYR A O 1
ATOM 636 N N . ARG A 1 81 ? 28.739 6.498 -21.759 1.00 94.69 81 ARG A N 1
ATOM 637 C CA . ARG A 1 81 ? 30.199 6.527 -21.583 1.00 94.69 81 ARG A CA 1
ATOM 638 C C . ARG A 1 81 ? 30.933 6.399 -22.917 1.00 94.69 81 ARG A C 1
ATOM 640 O O . ARG A 1 81 ? 32.043 6.904 -23.051 1.00 94.69 81 ARG A O 1
ATOM 647 N N . SER A 1 82 ? 30.314 5.746 -23.902 1.00 96.56 82 SER A N 1
ATOM 648 C CA . SER A 1 82 ? 30.872 5.531 -25.237 1.00 96.56 82 SER A CA 1
ATOM 649 C C . SER A 1 82 ? 29.809 5.606 -26.343 1.00 96.56 82 SER A C 1
ATOM 651 O O . SER A 1 82 ? 28.609 5.472 -26.099 1.00 96.56 82 SER A O 1
ATOM 653 N N . LEU A 1 83 ? 30.251 5.770 -27.595 1.00 96.12 83 LEU A N 1
ATOM 654 C CA . LEU A 1 83 ? 29.377 5.659 -28.774 1.00 96.12 83 LEU A CA 1
ATOM 655 C C . LEU A 1 83 ? 28.826 4.238 -28.967 1.00 96.12 83 LEU A C 1
ATOM 657 O O . LEU A 1 83 ? 27.757 4.072 -29.553 1.00 96.12 83 LEU A O 1
ATOM 661 N N . VAL A 1 84 ? 29.528 3.222 -28.457 1.00 95.94 84 VAL A N 1
ATOM 662 C CA . VAL A 1 84 ? 29.073 1.827 -28.493 1.00 95.94 84 VAL A CA 1
ATOM 663 C C . VAL A 1 84 ? 27.833 1.655 -27.616 1.00 95.94 84 VAL A C 1
ATOM 665 O O . VAL A 1 84 ? 26.853 1.070 -28.067 1.00 95.94 84 VAL A O 1
ATOM 668 N N . ASP A 1 85 ? 27.816 2.246 -26.417 1.00 94.75 85 ASP A N 1
ATOM 669 C CA . ASP A 1 85 ? 26.643 2.214 -25.528 1.00 94.75 85 ASP A CA 1
ATOM 670 C C . ASP A 1 85 ? 25.417 2.871 -26.178 1.00 94.75 85 ASP A C 1
ATOM 672 O O . ASP A 1 85 ? 24.302 2.356 -26.081 1.00 94.75 85 ASP A O 1
ATOM 676 N N . LEU A 1 86 ? 25.631 3.985 -26.889 1.00 95.38 86 LEU A N 1
ATOM 677 C CA . LEU A 1 86 ? 24.586 4.662 -27.657 1.00 95.38 86 LEU A CA 1
ATOM 678 C C . LEU A 1 86 ? 24.056 3.773 -28.793 1.00 95.38 86 LEU A C 1
ATOM 680 O O . LEU A 1 86 ? 22.843 3.671 -28.980 1.00 95.38 86 LEU A O 1
ATOM 684 N N . GLY A 1 87 ? 24.957 3.134 -29.546 1.00 95.81 87 GLY A N 1
ATOM 685 C CA . GLY A 1 87 ? 24.597 2.211 -30.622 1.00 95.81 87 GLY A CA 1
ATOM 686 C C . GLY A 1 87 ? 23.793 1.015 -30.110 1.00 95.81 87 GLY A C 1
ATOM 687 O O . GLY A 1 87 ? 22.762 0.677 -30.689 1.00 95.81 87 GLY A O 1
ATOM 688 N N . ASN A 1 88 ? 24.206 0.442 -28.977 1.00 94.06 88 ASN A N 1
ATOM 689 C CA . ASN A 1 88 ? 23.519 -0.671 -28.322 1.00 94.06 88 ASN A CA 1
ATOM 690 C C . ASN A 1 88 ? 22.123 -0.280 -27.811 1.00 94.06 88 ASN A C 1
ATOM 692 O O . ASN A 1 88 ? 21.212 -1.109 -27.821 1.00 94.06 88 ASN A O 1
ATOM 696 N N . ASP A 1 89 ? 21.918 0.978 -27.408 1.00 95.12 89 ASP A N 1
ATOM 697 C CA . ASP A 1 89 ? 20.612 1.454 -26.946 1.00 95.12 89 ASP A CA 1
ATOM 698 C C . ASP A 1 89 ? 19.648 1.865 -28.078 1.00 95.12 89 ASP A C 1
ATOM 700 O O . ASP A 1 89 ? 18.420 1.898 -27.909 1.00 95.12 89 ASP A O 1
ATOM 704 N N . TYR A 1 90 ? 20.177 2.169 -29.264 1.00 94.69 90 TYR A N 1
ATOM 705 C CA . TYR A 1 90 ? 19.389 2.691 -30.381 1.00 94.69 90 TYR A CA 1
ATOM 706 C C . TYR A 1 90 ? 18.192 1.796 -30.770 1.00 94.69 90 TYR A C 1
ATOM 708 O O . TYR A 1 90 ? 17.075 2.323 -30.886 1.00 94.69 90 TYR A O 1
ATOM 716 N N . PRO A 1 91 ? 18.327 0.455 -30.888 1.00 94.75 91 PRO A N 1
ATOM 717 C CA . PRO A 1 91 ? 17.193 -0.417 -31.191 1.00 94.75 91 PRO A CA 1
ATOM 718 C C . PRO A 1 91 ? 16.081 -0.342 -30.138 1.00 94.75 91 PRO A C 1
ATOM 720 O O . PRO A 1 91 ? 14.894 -0.334 -30.486 1.00 94.75 91 PRO A O 1
ATOM 723 N N . ARG A 1 92 ? 16.439 -0.244 -28.849 1.00 92.75 92 ARG A N 1
ATOM 724 C CA . ARG A 1 92 ? 15.474 -0.121 -27.747 1.00 92.75 92 ARG A CA 1
ATOM 725 C C . ARG A 1 92 ? 14.699 1.190 -27.853 1.00 92.75 92 ARG A C 1
ATOM 727 O O . ARG A 1 92 ? 13.467 1.185 -27.766 1.00 92.75 92 ARG A O 1
ATOM 734 N N . GLN A 1 93 ? 15.392 2.305 -28.086 1.00 94.56 93 GLN A N 1
ATOM 735 C CA . GLN A 1 93 ? 14.745 3.608 -28.248 1.00 94.56 93 GLN A CA 1
ATOM 736 C C . GLN A 1 93 ? 13.825 3.655 -29.469 1.00 94.56 93 GLN A C 1
ATOM 738 O O . GLN A 1 93 ? 12.706 4.164 -29.365 1.00 94.56 93 GLN A O 1
ATOM 743 N N . MET A 1 94 ? 14.253 3.094 -30.603 1.00 95.75 94 MET A N 1
ATOM 744 C CA . MET A 1 94 ? 13.432 3.027 -31.813 1.00 95.75 94 MET A CA 1
ATOM 745 C C . MET A 1 94 ? 12.151 2.227 -31.579 1.00 95.75 94 MET A C 1
ATOM 747 O O . MET A 1 94 ? 11.062 2.732 -31.854 1.00 95.75 94 MET A O 1
ATOM 751 N N . ARG A 1 95 ? 12.242 1.036 -30.967 1.00 94.81 95 ARG A N 1
ATOM 752 C CA . ARG A 1 95 ? 11.057 0.240 -30.592 1.00 94.81 95 ARG A CA 1
ATOM 753 C C . ARG A 1 95 ? 10.106 1.021 -29.686 1.00 94.81 95 ARG A C 1
ATOM 755 O O . ARG A 1 95 ? 8.896 1.004 -29.907 1.00 94.81 95 ARG A O 1
ATOM 762 N N . ARG A 1 96 ? 10.637 1.752 -28.701 1.00 93.19 96 ARG A N 1
ATOM 763 C CA . ARG A 1 96 ? 9.830 2.597 -27.807 1.00 93.19 96 ARG A CA 1
ATOM 764 C C . ARG A 1 96 ? 9.100 3.706 -28.567 1.00 93.19 96 ARG A C 1
ATOM 766 O O . ARG A 1 96 ? 7.935 3.964 -28.274 1.00 93.19 96 ARG A O 1
ATOM 773 N N . ARG A 1 97 ? 9.759 4.360 -29.530 1.00 95.62 97 ARG A N 1
ATOM 774 C CA . ARG A 1 97 ? 9.145 5.404 -30.372 1.00 95.62 97 ARG A CA 1
ATOM 775 C C . ARG A 1 97 ? 8.026 4.832 -31.237 1.00 95.62 97 ARG A C 1
ATOM 777 O O . ARG A 1 97 ? 6.940 5.399 -31.243 1.00 95.62 97 ARG A O 1
ATOM 784 N N . VAL A 1 98 ? 8.260 3.684 -31.876 1.00 96.56 98 VAL A N 1
ATOM 785 C CA . VAL A 1 98 ? 7.248 2.991 -32.692 1.00 96.56 98 VAL A CA 1
ATOM 786 C C . VAL A 1 98 ? 6.025 2.613 -31.851 1.00 96.56 98 VAL A C 1
ATOM 788 O O . VAL A 1 98 ? 4.903 2.926 -32.237 1.00 96.56 98 VAL A O 1
ATOM 791 N N . ARG A 1 99 ? 6.216 2.015 -30.665 1.00 96.00 99 ARG A N 1
ATOM 792 C CA . ARG A 1 99 ? 5.098 1.658 -29.769 1.00 96.00 99 ARG A CA 1
ATOM 793 C C . ARG A 1 99 ? 4.290 2.877 -29.330 1.00 96.00 99 ARG A C 1
ATOM 795 O O . ARG A 1 99 ? 3.067 2.837 -29.395 1.00 96.00 99 ARG A O 1
ATOM 802 N N . LYS A 1 100 ? 4.962 3.968 -28.944 1.00 93.88 100 LYS A N 1
ATOM 803 C CA . LYS A 1 100 ? 4.290 5.228 -28.588 1.00 93.88 100 LYS A CA 1
ATOM 804 C C . LYS A 1 100 ? 3.493 5.808 -29.756 1.00 93.88 100 LYS A C 1
ATOM 806 O O . LYS A 1 100 ? 2.378 6.264 -29.542 1.00 93.88 100 LYS A O 1
ATOM 811 N N . ALA A 1 101 ? 4.041 5.770 -30.972 1.00 95.25 101 ALA A N 1
ATOM 812 C CA . ALA A 1 101 ? 3.340 6.231 -32.171 1.00 95.25 101 ALA A CA 1
ATOM 813 C C . ALA A 1 101 ? 2.079 5.397 -32.463 1.00 95.25 101 ALA A C 1
ATOM 815 O O . ALA A 1 101 ? 1.092 5.934 -32.948 1.00 95.25 101 ALA A O 1
ATOM 816 N N . ALA A 1 102 ? 2.086 4.112 -32.101 1.00 96.00 102 ALA A N 1
ATOM 817 C CA . ALA A 1 102 ? 0.927 3.225 -32.189 1.00 96.00 102 ALA A CA 1
ATOM 818 C C . ALA A 1 102 ? -0.059 3.350 -31.004 1.00 96.00 102 ALA A C 1
ATOM 820 O O . ALA A 1 102 ? -0.981 2.546 -30.902 1.00 96.00 102 ALA A O 1
ATOM 821 N N . GLY A 1 103 ? 0.140 4.294 -30.073 1.00 92.81 103 GLY A N 1
ATOM 822 C CA . GLY A 1 103 ? -0.695 4.430 -28.869 1.00 92.81 103 GLY A CA 1
ATOM 823 C C . GLY A 1 103 ? -0.521 3.295 -27.852 1.00 92.81 103 GLY A C 1
ATOM 824 O O . GLY A 1 103 ? -1.313 3.166 -26.921 1.00 92.81 103 GLY A O 1
ATOM 825 N N . LEU A 1 104 ? 0.511 2.464 -28.013 1.00 94.62 104 LEU A N 1
ATOM 826 C CA . LEU A 1 104 ? 0.790 1.346 -27.122 1.00 94.62 104 LEU A CA 1
ATOM 827 C C . LEU A 1 104 ? 1.692 1.781 -25.955 1.00 94.62 104 LEU A C 1
ATOM 829 O O . LEU A 1 104 ? 2.529 2.680 -26.111 1.00 94.62 104 LEU A O 1
ATOM 833 N N . PRO A 1 105 ? 1.610 1.091 -24.799 1.00 93.12 105 PRO A N 1
ATOM 834 C CA . PRO A 1 105 ? 2.553 1.280 -23.704 1.00 93.12 105 PRO A CA 1
ATOM 835 C C . PRO A 1 105 ? 3.994 1.131 -24.193 1.00 93.12 105 PRO A C 1
ATOM 837 O O . PRO A 1 105 ? 4.292 0.272 -25.032 1.00 93.12 105 PRO A O 1
ATOM 840 N N . ALA A 1 106 ? 4.894 1.957 -23.658 1.00 92.44 106 ALA A N 1
ATOM 841 C CA . ALA A 1 106 ? 6.290 2.044 -24.088 1.00 92.44 106 ALA A CA 1
ATOM 842 C C . ALA A 1 106 ? 7.030 0.690 -24.058 1.00 92.44 106 ALA A C 1
ATOM 844 O O . ALA A 1 106 ? 7.898 0.451 -24.896 1.00 92.44 106 ALA A O 1
ATOM 845 N N . SER A 1 107 ? 6.660 -0.189 -23.129 1.00 93.88 107 SER A N 1
ATOM 846 C CA . SER A 1 107 ? 7.092 -1.584 -23.003 1.00 93.88 107 SER A CA 1
ATOM 847 C C . SER A 1 107 ? 5.976 -2.443 -22.386 1.00 93.88 107 SER A C 1
ATOM 849 O O . SER A 1 107 ? 4.974 -1.909 -21.902 1.00 93.88 107 SER A O 1
ATOM 851 N N . ALA A 1 108 ? 6.138 -3.770 -22.390 1.00 93.12 108 ALA A N 1
ATOM 852 C CA . ALA A 1 108 ? 5.244 -4.671 -21.655 1.00 93.12 108 ALA A CA 1
ATOM 853 C C . ALA A 1 108 ? 5.221 -4.332 -20.152 1.00 93.12 108 ALA A C 1
ATOM 855 O O . ALA A 1 108 ? 4.155 -4.211 -19.560 1.00 93.12 108 ALA A O 1
ATOM 856 N N . ASP A 1 109 ? 6.388 -4.043 -19.580 1.00 94.44 109 ASP A N 1
ATOM 857 C CA . ASP A 1 109 ? 6.563 -3.647 -18.180 1.00 94.44 109 ASP A CA 1
ATOM 858 C C . ASP A 1 109 ? 5.734 -2.410 -17.820 1.00 94.44 109 ASP A C 1
ATOM 860 O O . ASP A 1 109 ? 5.023 -2.398 -16.818 1.00 94.44 109 ASP A O 1
ATOM 864 N N . THR A 1 110 ? 5.738 -1.386 -18.683 1.00 93.62 110 THR A N 1
ATOM 865 C CA . THR A 1 110 ? 4.898 -0.199 -18.456 1.00 93.62 110 THR A CA 1
ATOM 866 C C . THR A 1 110 ? 3.404 -0.503 -18.520 1.00 93.62 110 THR A C 1
ATOM 868 O O . THR A 1 110 ? 2.632 0.183 -17.860 1.00 93.62 110 THR A O 1
ATOM 871 N N . ALA A 1 111 ? 2.985 -1.515 -19.287 1.00 94.62 111 ALA A N 1
ATOM 872 C CA . ALA A 1 111 ? 1.585 -1.929 -19.334 1.00 94.62 111 ALA A CA 1
ATOM 873 C C . ALA A 1 111 ? 1.156 -2.588 -18.012 1.00 94.62 111 ALA A C 1
ATOM 875 O O . ALA A 1 111 ? 0.092 -2.264 -17.495 1.00 94.62 111 ALA A O 1
ATOM 876 N N . ILE A 1 112 ? 2.012 -3.444 -17.444 1.00 95.62 112 ILE A N 1
ATOM 877 C CA . ILE A 1 112 ? 1.784 -4.112 -16.150 1.00 95.62 112 ILE A CA 1
ATOM 878 C C . ILE A 1 112 ? 1.732 -3.086 -15.005 1.00 95.62 112 ILE A C 1
ATOM 880 O O . ILE A 1 112 ? 0.857 -3.140 -14.141 1.00 95.62 112 ILE A O 1
ATOM 884 N N . LEU A 1 113 ? 2.631 -2.095 -15.002 1.00 94.38 113 LEU A N 1
ATOM 885 C CA . LEU A 1 113 ? 2.565 -1.012 -14.013 1.00 94.38 113 LEU A CA 1
ATOM 886 C C . LEU A 1 113 ? 1.298 -0.169 -14.181 1.00 94.38 113 LEU A C 1
ATOM 888 O O . LEU A 1 113 ? 0.642 0.156 -13.194 1.00 94.38 113 LEU A O 1
ATOM 892 N N . ALA A 1 114 ? 0.919 0.149 -15.422 1.00 93.88 114 ALA A N 1
ATOM 893 C CA . ALA A 1 114 ? -0.306 0.893 -15.693 1.00 93.88 114 ALA A CA 1
ATOM 894 C C . ALA A 1 114 ? -1.558 0.143 -15.210 1.00 93.88 114 ALA A C 1
ATOM 896 O O . ALA A 1 114 ? -2.477 0.785 -14.703 1.00 93.88 114 ALA A O 1
ATOM 897 N N . SER A 1 115 ? -1.596 -1.193 -15.305 1.00 95.56 115 SER A N 1
ATOM 898 C CA . SER A 1 115 ? -2.724 -1.966 -14.774 1.00 95.56 115 SER A CA 1
ATOM 899 C C . SER A 1 115 ? -2.807 -1.910 -13.250 1.00 95.56 115 SER A C 1
ATOM 901 O O . SER A 1 115 ? -3.902 -1.725 -12.731 1.00 95.56 115 SER A O 1
ATOM 903 N N . ILE A 1 116 ? -1.680 -1.983 -12.530 1.00 94.56 116 ILE A N 1
ATOM 904 C CA . ILE A 1 116 ? -1.676 -1.815 -11.063 1.00 94.56 116 ILE A CA 1
ATOM 905 C C . ILE A 1 116 ? -2.143 -0.408 -10.681 1.00 94.56 116 ILE A C 1
ATOM 907 O O . ILE A 1 116 ? -3.004 -0.264 -9.818 1.00 94.56 116 ILE A O 1
ATOM 911 N N . ILE A 1 117 ? -1.631 0.629 -11.353 1.00 93.31 117 ILE A N 1
ATOM 912 C CA . ILE A 1 117 ? -2.040 2.020 -11.102 1.00 93.31 117 ILE A CA 1
ATOM 913 C C . ILE A 1 117 ? -3.540 2.201 -11.355 1.00 93.31 117 ILE A C 1
ATOM 915 O O . ILE A 1 117 ? -4.216 2.869 -10.577 1.00 93.31 117 ILE A O 1
ATOM 919 N N . LYS A 1 118 ? -4.086 1.574 -12.400 1.00 94.12 118 LYS A N 1
ATOM 920 C CA . LYS A 1 118 ? -5.526 1.597 -12.657 1.00 94.12 118 LYS A CA 1
ATOM 921 C C . LYS A 1 118 ? -6.314 0.948 -11.514 1.00 94.12 118 LYS A C 1
ATOM 923 O O . LYS A 1 118 ? -7.238 1.573 -11.009 1.00 94.12 118 LYS A O 1
ATOM 928 N N . SER A 1 119 ? -5.910 -0.238 -11.054 1.00 94.25 119 SER A N 1
ATOM 929 C CA . SER A 1 119 ? -6.546 -0.898 -9.904 1.00 94.25 119 SER A CA 1
ATOM 930 C C . SER A 1 119 ? -6.505 -0.029 -8.644 1.00 94.25 119 SER A C 1
ATOM 932 O O . SER A 1 119 ? -7.481 0.034 -7.902 1.00 94.25 119 SER A O 1
ATOM 934 N N . ILE A 1 120 ? -5.395 0.682 -8.424 1.00 91.38 120 ILE A N 1
ATOM 935 C CA . ILE A 1 120 ? -5.253 1.657 -7.338 1.00 91.38 120 ILE A CA 1
ATOM 936 C C . ILE A 1 120 ? -6.293 2.770 -7.473 1.00 91.38 120 ILE A C 1
ATOM 938 O O . ILE A 1 120 ? -7.020 3.051 -6.521 1.00 91.38 120 ILE A O 1
ATOM 942 N N . MET A 1 121 ? -6.393 3.384 -8.652 1.00 90.25 121 MET A N 1
ATOM 943 C CA . MET A 1 121 ? -7.351 4.462 -8.901 1.00 90.25 121 MET A CA 1
ATOM 944 C C . MET A 1 121 ? -8.801 4.001 -8.743 1.00 90.25 121 MET A C 1
ATOM 946 O O . MET A 1 121 ? -9.607 4.750 -8.197 1.00 90.25 121 MET A O 1
ATOM 950 N N . ASP A 1 122 ? -9.124 2.771 -9.142 1.00 91.94 122 ASP A N 1
ATOM 951 C CA . ASP A 1 122 ? -10.463 2.203 -8.974 1.00 91.94 122 ASP A CA 1
ATOM 952 C C . ASP A 1 122 ? -10.822 2.027 -7.486 1.00 91.94 122 ASP A C 1
ATOM 954 O O . ASP A 1 122 ? -11.949 2.317 -7.076 1.00 91.94 122 ASP A O 1
ATOM 958 N N . VAL A 1 123 ? -9.870 1.590 -6.650 1.00 89.38 123 VAL A N 1
ATOM 959 C CA . VAL A 1 123 ? -10.068 1.479 -5.192 1.00 89.38 123 VAL A CA 1
ATOM 960 C C . VAL A 1 123 ? -10.246 2.855 -4.554 1.00 89.38 123 VAL A C 1
ATOM 962 O O . VAL A 1 123 ? -11.168 3.048 -3.757 1.00 89.38 123 VAL A O 1
ATOM 965 N N . VAL A 1 124 ? -9.405 3.822 -4.931 1.00 88.31 124 VAL A N 1
ATOM 966 C CA . VAL A 1 124 ? -9.506 5.207 -4.450 1.00 88.31 124 VAL A CA 1
ATOM 967 C C . VAL A 1 124 ? -10.859 5.808 -4.843 1.00 88.31 124 VAL A C 1
ATOM 969 O O . VAL A 1 124 ? -11.548 6.353 -3.984 1.00 88.31 124 VAL A O 1
ATOM 972 N N . GLY A 1 125 ? -11.282 5.642 -6.100 1.00 87.88 125 GLY A N 1
ATOM 973 C CA . GLY A 1 125 ? -12.563 6.134 -6.610 1.00 87.88 125 GLY A CA 1
ATOM 974 C C . GLY A 1 125 ? -13.752 5.606 -5.807 1.00 87.88 125 GLY A C 1
ATOM 975 O O . GLY A 1 125 ? -14.528 6.389 -5.259 1.00 87.88 125 GLY A O 1
ATOM 976 N N . LYS A 1 126 ? -13.834 4.283 -5.615 1.00 89.44 126 LYS A N 1
ATOM 977 C CA . LYS A 1 126 ? -14.901 3.654 -4.814 1.00 89.44 126 LYS A CA 1
ATOM 978 C C . LYS A 1 126 ? -14.948 4.177 -3.377 1.00 89.44 126 LYS A C 1
ATOM 980 O O . LYS A 1 126 ? -16.025 4.417 -2.838 1.00 89.44 126 LYS A O 1
ATOM 985 N N . ARG A 1 127 ? -13.788 4.373 -2.741 1.00 84.69 127 ARG A N 1
ATOM 986 C CA . ARG A 1 127 ? -13.706 4.930 -1.378 1.00 84.69 127 ARG A CA 1
ATOM 987 C C . ARG A 1 127 ? -14.198 6.372 -1.332 1.00 84.69 127 ARG A C 1
ATOM 989 O O . ARG A 1 127 ? -14.960 6.713 -0.430 1.00 84.69 127 ARG A O 1
ATOM 996 N N . THR A 1 128 ? -13.810 7.196 -2.306 1.00 81.12 128 THR A N 1
ATOM 997 C CA . THR A 1 128 ? -14.275 8.588 -2.384 1.00 81.12 128 THR A CA 1
ATOM 998 C C . THR A 1 128 ? -15.778 8.685 -2.615 1.00 81.12 128 THR A C 1
ATOM 1000 O O . THR A 1 128 ? -16.430 9.517 -1.989 1.00 81.12 128 THR A O 1
ATOM 1003 N N . GLU A 1 129 ? -16.352 7.792 -3.425 1.00 84.56 129 GLU A N 1
ATOM 1004 C CA . GLU A 1 129 ? -17.800 7.712 -3.623 1.00 84.56 129 GLU A CA 1
ATOM 1005 C C . GLU A 1 129 ? -18.511 7.357 -2.313 1.00 84.56 129 GLU A C 1
ATOM 1007 O O . GLU A 1 129 ? -19.416 8.080 -1.899 1.00 84.56 129 GLU A O 1
ATOM 1012 N N . ILE A 1 130 ? -18.053 6.323 -1.598 1.00 80.62 130 ILE A N 1
ATOM 1013 C CA . ILE A 1 130 ? -18.619 5.930 -0.295 1.00 80.62 130 ILE A CA 1
ATOM 1014 C C . ILE A 1 130 ? -18.520 7.071 0.722 1.00 80.62 130 ILE A C 1
ATOM 1016 O O . ILE A 1 130 ? -19.479 7.331 1.449 1.00 80.62 130 ILE A O 1
ATOM 1020 N N . ALA A 1 131 ? -17.382 7.765 0.774 1.00 73.62 131 ALA A N 1
ATOM 1021 C CA . ALA A 1 131 ? -17.200 8.909 1.659 1.00 73.62 131 ALA A CA 1
ATOM 1022 C C . ALA A 1 131 ? -18.184 10.037 1.314 1.00 73.62 131 ALA A C 1
ATOM 1024 O O . ALA A 1 131 ? -18.877 10.532 2.199 1.00 73.62 131 ALA A O 1
ATOM 1025 N N . SER A 1 132 ? -18.321 10.377 0.028 1.00 74.75 132 SER A N 1
ATOM 1026 C CA . SER A 1 132 ? -19.256 11.410 -0.428 1.00 74.75 132 SER A CA 1
ATOM 1027 C C . SER A 1 132 ? -20.719 11.053 -0.143 1.00 74.75 132 SER A C 1
ATOM 1029 O O . SER A 1 132 ? -21.484 11.917 0.280 1.00 74.75 132 SER A O 1
ATOM 1031 N N . LEU A 1 133 ? -21.097 9.777 -0.291 1.00 74.56 133 LEU A N 1
ATOM 1032 C CA . LEU A 1 133 ? -22.429 9.280 0.048 1.00 74.56 133 LEU A CA 1
ATOM 1033 C C . LEU A 1 133 ? -22.694 9.388 1.552 1.00 74.56 133 LEU A C 1
ATOM 1035 O O . LEU A 1 133 ? -23.757 9.861 1.938 1.00 74.56 133 LEU A O 1
ATOM 1039 N N . ARG A 1 134 ? -21.723 9.029 2.404 1.00 69.88 134 ARG A N 1
ATOM 1040 C CA . ARG A 1 134 ? -21.836 9.202 3.864 1.00 69.88 134 ARG A CA 1
ATOM 1041 C C . ARG A 1 134 ? -22.036 10.667 4.249 1.00 69.88 134 ARG A C 1
ATOM 1043 O O . ARG A 1 134 ? -22.925 10.974 5.038 1.00 69.88 134 ARG A O 1
ATOM 1050 N N . THR A 1 135 ? -21.270 11.576 3.644 1.00 71.75 135 THR A N 1
ATOM 1051 C CA . THR A 1 135 ? -21.442 13.020 3.857 1.00 71.75 135 THR A CA 1
ATOM 1052 C C . THR A 1 135 ? -22.816 13.502 3.381 1.00 71.75 135 THR A C 1
ATOM 1054 O O . THR A 1 135 ? -23.490 14.232 4.104 1.00 71.75 135 THR A O 1
ATOM 1057 N N . ALA A 1 136 ? -23.272 13.068 2.202 1.00 69.75 136 ALA A N 1
ATOM 1058 C CA . ALA A 1 136 ? -24.576 13.444 1.649 1.00 69.75 136 ALA A CA 1
ATOM 1059 C C . ALA A 1 136 ? -25.757 12.898 2.470 1.00 69.75 136 ALA A C 1
ATOM 1061 O O . ALA A 1 136 ? -26.800 13.541 2.553 1.00 69.75 136 ALA A O 1
ATOM 1062 N N . MET A 1 137 ? -25.584 11.743 3.115 1.00 75.31 137 MET A N 1
ATOM 1063 C CA . MET A 1 137 ? -26.567 11.153 4.026 1.00 75.31 137 MET A CA 1
ATOM 1064 C C . MET A 1 137 ? -26.626 11.852 5.395 1.00 75.31 137 MET A C 1
ATOM 1066 O O . MET A 1 137 ? -27.387 11.422 6.259 1.00 75.31 137 MET A O 1
ATOM 1070 N N . GLY A 1 138 ? -25.853 12.924 5.610 1.00 60.69 138 GLY A N 1
ATOM 1071 C CA . GLY A 1 138 ? -25.886 13.708 6.847 1.00 60.69 138 GLY A CA 1
ATOM 1072 C C . GLY A 1 138 ? -25.395 12.939 8.073 1.00 60.69 138 GLY A C 1
ATOM 1073 O O . GLY A 1 138 ? -25.635 13.370 9.198 1.00 60.69 138 GLY A O 1
ATOM 1074 N N . SER A 1 139 ? -24.704 11.811 7.880 1.00 55.78 139 SER A N 1
ATOM 1075 C CA . SER A 1 139 ? -24.203 10.976 8.969 1.00 55.78 139 SER A CA 1
ATOM 1076 C C . SER A 1 139 ? -22.876 11.510 9.514 1.00 55.78 139 SER A C 1
ATOM 1078 O O . SER A 1 139 ? -21.932 10.746 9.709 1.00 55.78 139 SER A O 1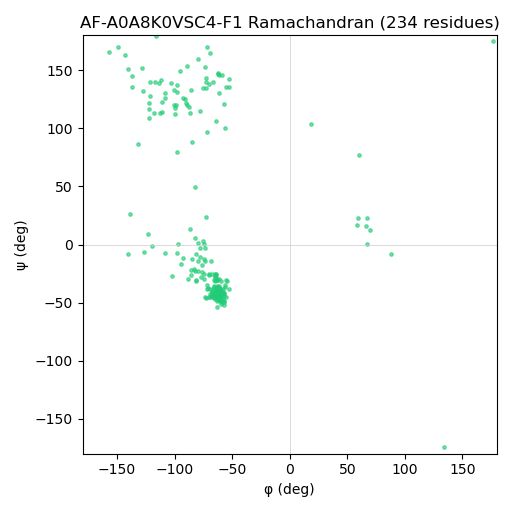
ATOM 1080 N N . ASP A 1 140 ? -22.801 12.808 9.815 1.00 61.28 140 ASP A N 1
ATOM 1081 C CA . ASP A 1 140 ? -21.712 13.388 10.622 1.00 61.28 140 ASP A CA 1
ATOM 1082 C C . ASP A 1 140 ? -21.856 12.996 12.113 1.00 61.28 140 ASP A C 1
ATOM 1084 O O . ASP A 1 140 ? -21.394 13.671 13.032 1.00 61.28 140 ASP A O 1
ATOM 1088 N N . HIS A 1 141 ? -22.552 11.881 12.361 1.00 75.81 141 HIS A N 1
ATOM 1089 C CA . HIS A 1 141 ? -22.631 11.207 13.639 1.00 75.81 141 HIS A CA 1
ATOM 1090 C C . HIS A 1 141 ? -21.282 10.544 13.872 1.00 75.81 141 HIS A C 1
ATOM 1092 O O . HIS A 1 141 ? -20.986 9.466 13.355 1.00 75.81 141 HIS A O 1
ATOM 1098 N N . SER A 1 142 ? -20.430 11.232 14.627 1.00 74.81 142 SER A N 1
ATOM 1099 C CA . SER A 1 142 ? -19.291 10.576 15.250 1.00 74.81 142 SER A CA 1
ATOM 1100 C C . SER A 1 142 ? -19.855 9.445 16.108 1.00 74.81 142 SER A C 1
ATOM 1102 O O . SER A 1 142 ? -20.621 9.753 17.024 1.00 74.81 142 SER A O 1
ATOM 1104 N N . PRO A 1 143 ? -19.464 8.184 15.855 1.00 80.44 143 PRO A N 1
ATOM 1105 C CA . PRO A 1 143 ? -20.025 7.059 16.579 1.00 80.44 143 PRO A CA 1
ATOM 1106 C C . PRO A 1 143 ? -19.829 7.279 18.075 1.00 80.44 143 PRO A C 1
ATOM 1108 O O . PRO A 1 143 ? -18.776 7.767 18.518 1.00 80.44 143 PRO A O 1
ATOM 1111 N N . ASP A 1 144 ? -20.876 7.007 18.843 1.00 89.50 144 ASP A N 1
ATOM 1112 C CA . ASP A 1 144 ? -20.796 7.125 20.289 1.00 89.50 144 ASP A CA 1
ATOM 1113 C C . ASP A 1 144 ? -19.943 5.985 20.878 1.00 89.50 144 ASP A C 1
ATOM 1115 O O . ASP A 1 144 ? -19.522 5.048 20.194 1.00 89.50 144 ASP A O 1
ATOM 1119 N N . GLU A 1 145 ? -19.619 6.077 22.166 1.00 90.12 145 GLU A N 1
ATOM 1120 C CA . GLU A 1 145 ? -18.777 5.068 22.817 1.00 90.12 145 GLU A CA 1
ATOM 1121 C C . GLU A 1 145 ? -19.416 3.666 22.793 1.00 90.12 145 GLU A C 1
ATOM 1123 O O . GLU A 1 145 ? -18.708 2.658 22.743 1.00 90.12 145 GLU A O 1
ATOM 1128 N N . ILE A 1 146 ? -20.751 3.591 22.792 1.00 91.06 146 ILE A N 1
ATOM 1129 C CA . ILE A 1 146 ? -21.512 2.340 22.801 1.00 91.06 146 ILE A CA 1
ATOM 1130 C C . ILE A 1 146 ? -21.417 1.658 21.437 1.00 91.06 146 ILE A C 1
ATOM 1132 O O . ILE A 1 146 ? -21.148 0.457 21.379 1.00 91.06 146 ILE A O 1
ATOM 1136 N N . GLU A 1 147 ? -21.591 2.413 20.357 1.00 87.69 147 GLU A N 1
ATOM 1137 C CA . GLU A 1 147 ? -21.438 1.946 18.982 1.00 87.69 147 GLU A CA 1
ATOM 1138 C C . GLU A 1 147 ? -20.019 1.427 18.736 1.00 87.69 147 GLU A C 1
ATOM 1140 O O . GLU A 1 147 ? -19.855 0.301 18.262 1.00 87.69 147 GLU A O 1
ATOM 1145 N N . ILE A 1 148 ? -18.991 2.188 19.143 1.00 89.94 148 ILE A N 1
ATOM 1146 C CA . ILE A 1 148 ? -17.590 1.756 19.015 1.00 89.94 148 ILE A CA 1
ATOM 1147 C C . ILE A 1 148 ? -17.362 0.463 19.805 1.00 89.94 148 ILE A C 1
ATOM 1149 O O . ILE A 1 148 ? -16.772 -0.482 19.286 1.00 89.94 148 ILE A O 1
ATOM 1153 N N . ARG A 1 149 ? -17.842 0.389 21.052 1.00 93.62 149 ARG A N 1
ATOM 1154 C CA . ARG A 1 149 ? -17.670 -0.793 21.907 1.00 93.62 149 ARG A CA 1
ATOM 1155 C C . ARG A 1 149 ? -18.316 -2.024 21.281 1.00 93.62 149 ARG A C 1
ATOM 1157 O O . ARG A 1 149 ? -17.684 -3.076 21.235 1.00 93.62 149 ARG A O 1
ATOM 1164 N N . ASN A 1 150 ? -19.561 -1.905 20.826 1.00 89.75 150 ASN A N 1
ATOM 1165 C CA . ASN A 1 150 ? -20.298 -3.024 20.244 1.00 89.75 150 ASN A CA 1
ATOM 1166 C C . ASN A 1 150 ? -19.607 -3.527 18.970 1.00 89.75 150 ASN A C 1
ATOM 1168 O O . ASN A 1 150 ? -19.446 -4.733 18.810 1.00 89.75 150 ASN A O 1
ATOM 1172 N N . HIS A 1 151 ? -19.117 -2.612 18.130 1.00 88.44 151 HIS A N 1
ATOM 1173 C CA . HIS A 1 151 ? -18.358 -2.972 16.937 1.00 88.44 151 HIS A CA 1
ATOM 1174 C C . HIS A 1 151 ? -17.041 -3.688 17.272 1.00 88.44 151 HIS A C 1
ATOM 1176 O O . HIS A 1 151 ? -16.696 -4.689 16.653 1.00 88.44 151 HIS A O 1
ATOM 1182 N N . VAL A 1 152 ? -16.311 -3.223 18.290 1.00 88.94 152 VAL A N 1
ATOM 1183 C CA . VAL A 1 152 ? -15.077 -3.885 18.738 1.00 88.94 152 VAL A CA 1
ATOM 1184 C C . VAL A 1 152 ? -15.360 -5.309 19.234 1.00 88.94 152 VAL A C 1
ATOM 1186 O O . VAL A 1 152 ? -14.607 -6.221 18.904 1.00 88.94 152 VAL A O 1
ATOM 1189 N N . ILE A 1 153 ? -16.446 -5.521 19.987 1.00 89.38 153 ILE A N 1
ATOM 1190 C CA . ILE A 1 153 ? -16.859 -6.860 20.446 1.00 89.38 153 ILE A CA 1
ATOM 1191 C C . ILE A 1 153 ? -17.163 -7.773 19.258 1.00 89.38 153 ILE A C 1
ATOM 1193 O O . ILE A 1 153 ? -16.686 -8.903 19.238 1.00 89.38 153 ILE A O 1
ATOM 1197 N N . GLU A 1 154 ? -17.926 -7.281 18.281 1.00 87.75 154 GLU A N 1
ATOM 1198 C CA . GLU A 1 154 ? -18.277 -8.023 17.066 1.00 87.75 154 GLU A CA 1
ATOM 1199 C C . GLU A 1 154 ? -17.020 -8.482 16.315 1.00 87.75 154 GLU A C 1
ATOM 1201 O O . GLU A 1 154 ? -16.852 -9.671 16.060 1.00 87.75 154 GLU A O 1
ATOM 1206 N N . VAL A 1 155 ? -16.074 -7.566 16.077 1.00 84.31 155 VAL A N 1
ATOM 1207 C CA . VAL A 1 155 ? -14.799 -7.884 15.416 1.00 84.31 155 VAL A CA 1
ATOM 1208 C C . VAL A 1 155 ? -13.991 -8.912 16.209 1.00 84.31 155 VAL A C 1
ATOM 1210 O O . VAL A 1 155 ? -13.435 -9.841 15.624 1.00 84.31 155 VAL A O 1
ATOM 1213 N N . PHE A 1 156 ? -13.912 -8.778 17.537 1.00 85.38 156 PHE A N 1
ATOM 1214 C CA . PHE A 1 156 ? -13.227 -9.775 18.359 1.00 85.38 156 PHE A CA 1
ATOM 1215 C C . PHE A 1 156 ? -13.905 -11.143 18.273 1.00 85.38 156 PHE A C 1
ATOM 1217 O O . PHE A 1 156 ? -13.209 -12.149 18.172 1.00 85.38 156 PHE A O 1
ATOM 1224 N N . TRP A 1 157 ? -15.237 -11.196 18.283 1.00 84.12 157 TRP A N 1
ATOM 1225 C CA . TRP A 1 157 ? -15.985 -12.446 18.144 1.00 84.12 157 TRP A CA 1
ATOM 1226 C C . TRP A 1 157 ? -15.731 -13.126 16.812 1.00 84.12 157 TRP A C 1
ATOM 1228 O O . TRP A 1 157 ? -15.398 -14.310 16.807 1.00 84.12 157 TRP A O 1
ATOM 1238 N N . ASP A 1 158 ? -15.791 -12.385 15.713 1.00 80.88 158 ASP A N 1
ATOM 1239 C CA . ASP A 1 158 ? -15.513 -12.933 14.389 1.00 80.88 158 ASP A CA 1
ATOM 1240 C C . ASP A 1 158 ? -14.081 -13.466 14.292 1.00 80.88 158 ASP A C 1
ATOM 1242 O O . ASP A 1 158 ? -13.848 -14.551 13.762 1.00 80.88 158 ASP A O 1
ATOM 1246 N N . VAL A 1 159 ? -13.103 -12.746 14.845 1.00 77.94 159 VAL A N 1
ATOM 1247 C CA . VAL A 1 159 ? -11.701 -13.180 14.802 1.00 77.94 159 VAL A CA 1
ATOM 1248 C C . VAL A 1 159 ? -11.459 -14.401 15.693 1.00 77.94 159 VAL A C 1
ATOM 1250 O O . VAL A 1 159 ? -10.794 -15.338 15.247 1.00 77.94 159 VAL A O 1
ATOM 1253 N N . TYR A 1 160 ? -11.981 -14.421 16.923 1.00 75.56 160 TYR A N 1
ATOM 1254 C CA . TYR A 1 160 ? -11.741 -15.518 17.866 1.00 75.56 160 TYR A CA 1
ATOM 1255 C C . TYR A 1 160 ? -12.504 -16.788 17.500 1.00 75.56 160 TYR A C 1
ATOM 1257 O O . TYR A 1 160 ? -11.911 -17.864 17.484 1.00 75.56 160 TYR A O 1
ATOM 1265 N N . MET A 1 161 ? -13.785 -16.674 17.145 1.00 68.25 161 MET A N 1
ATOM 1266 C CA . MET A 1 161 ? -14.618 -17.842 16.845 1.00 68.25 161 MET A CA 1
ATOM 1267 C C . MET A 1 161 ? -14.213 -18.534 15.540 1.00 68.25 161 MET A C 1
ATOM 1269 O O . MET A 1 161 ? -14.441 -19.731 15.388 1.00 68.25 161 MET A O 1
ATOM 1273 N N . VAL A 1 162 ? -13.607 -17.806 14.596 1.00 68.81 162 VAL A N 1
ATOM 1274 C CA . VAL A 1 162 ? -13.215 -18.372 13.296 1.00 68.81 162 VAL A CA 1
ATOM 1275 C C . VAL A 1 162 ? -11.814 -18.990 13.321 1.00 68.81 162 VAL A C 1
ATOM 1277 O O . VAL A 1 162 ? -11.561 -19.923 12.559 1.00 68.81 162 VAL A O 1
ATOM 1280 N N . ARG A 1 163 ? -10.884 -18.493 14.152 1.00 59.88 163 ARG A N 1
ATOM 1281 C CA . ARG A 1 163 ? -9.465 -18.898 14.073 1.00 59.88 163 ARG A CA 1
ATOM 1282 C C . ARG A 1 163 ? -8.984 -19.904 15.114 1.00 59.88 163 ARG A C 1
ATOM 1284 O O . ARG A 1 163 ? -8.049 -20.629 14.790 1.00 59.88 163 ARG A O 1
ATOM 1291 N N . GLU A 1 164 ? -9.579 -19.988 16.302 1.00 59.00 164 GLU A N 1
ATOM 1292 C CA . GLU A 1 164 ? -9.110 -20.913 17.351 1.00 59.00 164 GLU A CA 1
ATOM 1293 C C . GLU A 1 164 ? -10.274 -21.728 17.947 1.00 59.00 164 GLU A C 1
ATOM 1295 O O . GLU A 1 164 ? -10.862 -21.339 18.954 1.00 59.00 164 GLU A O 1
ATOM 1300 N N . PRO A 1 165 ? -10.636 -22.871 17.331 1.00 54.38 165 PRO A N 1
ATOM 1301 C CA . PRO A 1 165 ? -11.777 -23.675 17.773 1.00 54.38 165 PRO A CA 1
ATOM 1302 C C . PRO A 1 165 ? -11.518 -24.548 19.016 1.00 54.38 165 PRO A C 1
ATOM 1304 O O . PRO A 1 165 ? -12.473 -25.105 19.553 1.00 54.38 165 PRO A O 1
ATOM 1307 N N . ASP A 1 166 ? -10.273 -24.704 19.478 1.00 58.25 166 ASP A N 1
ATOM 1308 C CA . ASP A 1 166 ? -9.918 -25.847 20.340 1.00 58.25 166 ASP A CA 1
ATOM 1309 C C . ASP A 1 166 ? -10.194 -25.680 21.845 1.00 58.25 166 ASP A C 1
ATOM 1311 O O . ASP A 1 166 ? -10.207 -26.676 22.570 1.00 58.25 166 ASP A O 1
ATOM 1315 N N . ASP A 1 167 ? -10.485 -24.477 22.350 1.00 71.31 167 ASP A N 1
ATOM 1316 C CA . ASP A 1 167 ? -10.914 -24.321 23.751 1.00 71.31 167 ASP A CA 1
ATOM 1317 C C . ASP A 1 167 ? -12.030 -23.294 23.994 1.00 71.31 167 ASP A C 1
ATOM 1319 O O . ASP A 1 167 ? -12.574 -23.239 25.103 1.00 71.31 167 ASP A O 1
ATOM 1323 N N . GLY A 1 168 ? -12.409 -22.512 22.975 1.00 71.81 168 GLY A N 1
ATOM 1324 C CA . GLY A 1 168 ? -13.453 -21.488 23.069 1.00 71.81 168 GLY A CA 1
ATOM 1325 C C . GLY A 1 168 ? -13.172 -20.416 24.127 1.00 71.81 168 GLY A C 1
ATOM 1326 O O . GLY A 1 168 ? -14.096 -19.722 24.559 1.00 71.81 168 GLY A O 1
ATOM 1327 N N . ARG A 1 169 ? -11.925 -20.297 24.603 1.00 78.81 169 ARG A N 1
ATOM 1328 C CA . ARG A 1 169 ? -11.548 -19.336 25.640 1.00 78.81 169 ARG A CA 1
ATOM 1329 C C . ARG A 1 169 ? -10.936 -18.108 24.990 1.00 78.81 169 ARG A C 1
ATOM 1331 O O . ARG A 1 169 ? -10.013 -18.199 24.193 1.00 78.81 169 ARG A O 1
ATOM 1338 N N . ALA A 1 170 ? -11.414 -16.934 25.392 1.00 81.00 170 ALA A N 1
ATOM 1339 C CA . ALA A 1 170 ? -10.764 -15.685 25.026 1.00 81.00 170 ALA A CA 1
ATOM 1340 C C . ALA A 1 170 ? -9.304 -15.677 25.532 1.00 81.00 170 ALA A C 1
ATOM 1342 O O . ALA A 1 170 ? -9.014 -16.208 26.615 1.00 81.00 170 ALA A O 1
ATOM 1343 N N . PRO A 1 171 ? -8.366 -15.062 24.795 1.00 83.00 171 PRO A N 1
ATOM 1344 C CA . PRO A 1 171 ? -6.972 -15.007 25.208 1.00 83.00 171 PRO A CA 1
ATOM 1345 C C . PRO A 1 171 ? -6.818 -14.256 26.530 1.00 83.00 171 PRO A C 1
ATOM 1347 O O . PRO A 1 171 ? -7.512 -13.282 26.816 1.00 83.00 171 PRO A O 1
ATOM 1350 N N . LYS A 1 172 ? -5.843 -14.674 27.343 1.00 88.88 172 LYS A N 1
ATOM 1351 C CA . LYS A 1 172 ? -5.583 -14.056 28.657 1.00 88.88 172 LYS A CA 1
ATOM 1352 C C . LYS A 1 172 ? -5.170 -12.588 28.553 1.00 88.88 172 LYS A C 1
ATOM 1354 O O . LYS A 1 172 ? -5.462 -11.817 29.466 1.00 88.88 172 LYS A O 1
ATOM 1359 N N . THR A 1 173 ? -4.500 -12.218 27.464 1.00 88.00 173 THR A N 1
ATOM 1360 C CA . THR A 1 173 ? -4.025 -10.858 27.201 1.00 88.00 173 THR A CA 1
ATOM 1361 C C . THR A 1 173 ? -4.297 -10.490 25.749 1.00 88.00 173 THR A C 1
ATOM 1363 O O . THR A 1 173 ? -4.019 -11.278 24.849 1.00 88.00 173 THR A O 1
ATOM 1366 N N . VAL A 1 174 ? -4.808 -9.282 25.534 1.00 86.94 174 VAL A N 1
ATOM 1367 C CA . VAL A 1 174 ? -5.054 -8.681 24.226 1.00 86.94 174 VAL A CA 1
ATOM 1368 C C . VAL A 1 174 ? -4.289 -7.369 24.158 1.00 86.94 174 VAL A C 1
ATOM 1370 O O . VAL A 1 174 ? -4.560 -6.433 24.915 1.00 86.94 174 VAL A O 1
ATOM 1373 N N . THR A 1 175 ? -3.337 -7.294 23.236 1.00 87.88 175 THR A N 1
ATOM 1374 C CA . THR A 1 175 ? -2.640 -6.047 22.930 1.00 87.88 175 THR A CA 1
ATOM 1375 C C . THR A 1 175 ? -3.416 -5.314 21.844 1.00 87.88 175 THR A C 1
ATOM 1377 O O . THR A 1 175 ? -3.614 -5.838 20.749 1.00 87.88 175 THR A O 1
ATOM 1380 N N . VAL A 1 176 ? -3.871 -4.101 22.147 1.00 84.88 176 VAL A N 1
ATOM 1381 C CA . VAL A 1 176 ? -4.651 -3.269 21.230 1.00 84.88 176 VAL A CA 1
ATOM 1382 C C . VAL A 1 176 ? -3.814 -2.072 20.802 1.00 84.88 176 VAL A C 1
ATOM 1384 O O . VAL A 1 176 ? -3.393 -1.256 21.626 1.00 84.88 176 VAL A O 1
ATOM 1387 N N . LEU A 1 177 ? -3.636 -1.940 19.491 1.00 84.44 177 LEU A N 1
ATOM 1388 C CA . LEU A 1 177 ? -3.094 -0.749 18.853 1.00 84.44 177 LEU A CA 1
ATOM 1389 C C . LEU A 1 177 ? -4.255 0.073 18.287 1.00 84.44 177 LEU A C 1
ATOM 1391 O O . LEU A 1 177 ? -4.919 -0.354 17.346 1.00 84.44 177 LEU A O 1
ATOM 1395 N N . ILE A 1 178 ? -4.501 1.250 18.865 1.00 82.12 178 ILE A N 1
ATOM 1396 C CA . ILE A 1 178 ? -5.536 2.168 18.379 1.00 82.12 178 ILE A CA 1
ATOM 1397 C C . ILE A 1 178 ? -4.855 3.242 17.538 1.00 82.12 178 ILE A C 1
ATOM 1399 O O . ILE A 1 178 ? -4.036 4.012 18.042 1.00 82.12 178 ILE A O 1
ATOM 1403 N N . ILE A 1 179 ? -5.211 3.294 16.258 1.00 80.06 179 ILE A N 1
ATOM 1404 C CA . ILE A 1 179 ? -4.682 4.255 15.290 1.00 80.06 179 ILE A CA 1
ATOM 1405 C C . ILE A 1 179 ? -5.823 5.183 14.874 1.00 80.06 179 ILE A C 1
ATOM 1407 O O . ILE A 1 179 ? -6.955 4.746 14.684 1.00 80.06 179 ILE A O 1
ATOM 1411 N N . GLY A 1 180 ? -5.536 6.474 14.752 1.00 76.50 180 GLY A N 1
ATOM 1412 C CA . GLY A 1 180 ? -6.513 7.478 14.353 1.00 76.50 180 GLY A CA 1
ATOM 1413 C C . GLY A 1 180 ? -5.912 8.876 14.378 1.00 76.50 180 GLY A C 1
ATOM 1414 O O . GLY A 1 180 ? -4.769 9.066 14.800 1.00 76.50 180 GLY A O 1
ATOM 1415 N N . SER A 1 181 ? -6.683 9.867 13.926 1.00 73.12 181 SER A N 1
ATOM 1416 C CA . SER A 1 181 ? -6.263 11.265 14.043 1.00 73.12 181 SER A CA 1
ATOM 1417 C C . SER A 1 181 ? -6.103 11.655 15.515 1.00 73.12 181 SER A C 1
ATOM 1419 O O . SER A 1 181 ? -6.859 11.187 16.370 1.00 73.12 181 SER A O 1
ATOM 1421 N N . SER A 1 182 ? -5.164 12.553 15.820 1.00 71.56 182 SER A N 1
ATOM 1422 C CA . SER A 1 182 ? -4.999 13.098 17.175 1.00 71.56 182 SER A CA 1
ATOM 1423 C C . SER A 1 182 ? -6.312 13.670 17.717 1.00 71.56 182 SER A C 1
ATOM 1425 O O . SER A 1 182 ? -6.649 13.434 18.870 1.00 71.56 182 SER A O 1
ATOM 1427 N N . LYS A 1 183 ? -7.110 14.324 16.862 1.00 75.12 183 LYS A N 1
ATOM 1428 C CA . LYS A 1 183 ? -8.443 14.844 17.200 1.00 75.12 183 LYS A CA 1
ATOM 1429 C C . LYS A 1 183 ? -9.444 13.736 17.550 1.00 75.12 183 LYS A C 1
ATOM 1431 O O . LYS A 1 183 ? -10.176 13.881 18.520 1.00 75.12 183 LYS A O 1
ATOM 1436 N N . SER A 1 184 ? -9.468 12.643 16.786 1.00 72.94 184 SER A N 1
ATOM 1437 C CA . SER A 1 184 ? -10.361 11.493 17.019 1.00 72.94 184 SER A CA 1
ATOM 1438 C C . SER A 1 184 ? -9.981 10.690 18.261 1.00 72.94 184 SER A C 1
ATOM 1440 O O . SER A 1 184 ? -10.827 10.016 18.829 1.00 72.94 184 SER A O 1
ATOM 1442 N N . LEU A 1 185 ? -8.709 10.731 18.665 1.00 82.06 185 LEU A N 1
ATOM 1443 C CA . LEU A 1 185 ? -8.218 10.036 19.855 1.00 82.06 185 LEU A CA 1
ATOM 1444 C C . LEU A 1 185 ? -8.195 10.925 21.103 1.00 82.06 185 LEU A C 1
ATOM 1446 O O . LEU A 1 185 ? -8.107 10.399 22.210 1.00 82.06 185 LEU A O 1
ATOM 1450 N N . ALA A 1 186 ? -8.278 12.248 20.939 1.00 82.94 186 ALA A N 1
ATOM 1451 C CA . ALA A 1 186 ? -8.194 13.209 22.037 1.00 82.94 186 ALA A CA 1
ATOM 1452 C C . ALA A 1 186 ? -9.335 13.069 23.051 1.00 82.94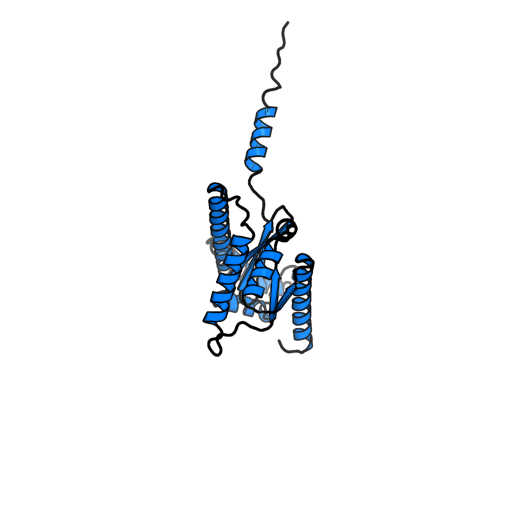 186 ALA A C 1
ATOM 1454 O O . ALA A 1 186 ? -9.138 13.366 24.225 1.00 82.94 186 ALA A O 1
ATOM 1455 N N . ASP A 1 187 ? -10.514 12.618 22.618 1.00 86.25 187 ASP A N 1
ATOM 1456 C CA . ASP A 1 187 ? -11.673 12.453 23.500 1.00 86.25 187 ASP A CA 1
ATOM 1457 C C . ASP A 1 187 ? -11.651 11.149 24.317 1.00 86.25 187 ASP A C 1
ATOM 1459 O O . ASP A 1 187 ? -12.485 10.962 25.201 1.00 86.25 187 ASP A O 1
ATOM 1463 N N . GLY A 1 188 ? -10.708 10.242 24.037 1.00 89.56 188 GLY A N 1
ATOM 1464 C CA . GLY A 1 188 ? -10.573 8.961 24.727 1.00 89.56 188 GLY A CA 1
ATOM 1465 C C . GLY A 1 188 ? -11.713 7.962 24.487 1.00 89.56 188 GLY A C 1
ATOM 1466 O O . GLY A 1 188 ? -11.637 6.850 25.010 1.00 89.56 188 GLY A O 1
ATOM 1467 N N . ARG A 1 189 ? -12.737 8.279 23.679 1.00 91.31 189 ARG A N 1
ATOM 1468 C CA . ARG A 1 189 ? -13.914 7.409 23.484 1.00 91.31 189 ARG A CA 1
ATOM 1469 C C . ARG A 1 189 ? -13.526 6.064 22.890 1.00 91.31 189 ARG A C 1
ATOM 1471 O O . ARG A 1 189 ? -13.895 5.026 23.425 1.00 91.31 189 ARG A O 1
ATOM 1478 N N . ALA A 1 190 ? -12.703 6.066 21.842 1.00 87.56 190 ALA A N 1
ATOM 1479 C CA . ALA A 1 190 ? -12.224 4.829 21.223 1.00 87.56 190 ALA A CA 1
ATOM 1480 C C . ALA A 1 190 ? -11.416 3.959 22.203 1.00 87.56 190 ALA A C 1
ATOM 1482 O O . ALA A 1 190 ? -11.541 2.734 22.215 1.00 87.56 190 ALA A O 1
ATOM 1483 N N . GLN A 1 191 ? -10.614 4.592 23.062 1.00 91.25 191 GLN A N 1
ATOM 1484 C CA . GLN A 1 191 ? -9.800 3.914 24.071 1.00 91.25 191 GLN A CA 1
ATOM 1485 C C . GLN A 1 191 ? -10.672 3.292 25.167 1.00 91.25 191 GLN A C 1
ATOM 1487 O O . GLN A 1 191 ? -10.479 2.127 25.514 1.00 91.25 191 GLN A O 1
ATOM 1492 N N . ASN A 1 192 ? -11.661 4.035 25.669 1.00 94.38 192 ASN A N 1
ATOM 1493 C CA . ASN A 1 192 ? -12.596 3.562 26.690 1.00 94.38 192 ASN A CA 1
ATOM 1494 C C . ASN A 1 192 ? -13.519 2.463 26.161 1.00 94.38 192 ASN A C 1
ATOM 1496 O O . ASN A 1 192 ? -13.656 1.421 26.808 1.00 94.38 192 ASN A O 1
ATOM 1500 N N . ALA A 1 193 ? -14.068 2.639 24.959 1.00 94.25 193 ALA A N 1
ATOM 1501 C CA . ALA A 1 193 ? -14.882 1.637 24.282 1.00 94.25 193 ALA A CA 1
ATOM 1502 C C . ALA A 1 193 ? -14.111 0.324 24.108 1.00 94.25 193 ALA A C 1
ATOM 1504 O O . ALA A 1 193 ? -14.599 -0.742 24.488 1.00 94.25 193 ALA A O 1
ATOM 1505 N N . THR A 1 194 ? -12.873 0.403 23.610 1.00 92.25 194 THR A N 1
ATOM 1506 C CA . THR A 1 194 ? -12.037 -0.782 23.387 1.00 92.25 194 THR A CA 1
ATOM 1507 C C . THR A 1 194 ? -11.635 -1.450 24.698 1.00 92.25 194 THR A C 1
ATOM 1509 O O . THR A 1 194 ? -11.721 -2.669 24.822 1.00 92.25 194 THR A O 1
ATOM 1512 N N . ARG A 1 195 ? -11.251 -0.667 25.715 1.00 94.94 195 ARG A N 1
ATOM 1513 C CA . ARG A 1 195 ? -10.960 -1.192 27.056 1.00 94.94 195 ARG A CA 1
ATOM 1514 C C . ARG A 1 195 ? -12.165 -1.932 27.626 1.00 94.94 195 ARG A C 1
ATOM 1516 O O . ARG A 1 195 ? -12.012 -3.048 28.110 1.00 94.94 195 ARG A O 1
ATOM 1523 N N . THR A 1 196 ? -13.350 -1.336 27.533 1.00 95.56 196 THR A N 1
ATOM 1524 C CA . THR A 1 196 ? -14.599 -1.947 28.002 1.00 95.56 196 THR A CA 1
ATOM 1525 C C . THR A 1 196 ? -14.892 -3.246 27.258 1.00 95.56 196 THR A C 1
ATOM 1527 O O . THR A 1 196 ? -15.200 -4.250 27.893 1.00 95.56 196 THR A O 1
ATOM 1530 N N . ALA A 1 197 ? -14.745 -3.253 25.931 1.00 93.88 197 ALA A N 1
ATOM 1531 C CA . ALA A 1 197 ? -14.943 -4.443 25.110 1.00 93.88 197 ALA A CA 1
ATOM 1532 C C . ALA A 1 197 ? -14.004 -5.591 25.516 1.00 93.88 197 ALA A C 1
ATOM 1534 O O . ALA A 1 197 ? -14.475 -6.690 25.783 1.00 93.88 197 ALA A O 1
ATOM 1535 N N . VAL A 1 198 ? -12.697 -5.336 25.653 1.00 92.06 198 VAL A N 1
ATOM 1536 C CA . VAL A 1 198 ? -11.716 -6.370 26.040 1.00 92.06 198 VAL A CA 1
ATOM 1537 C C . VAL A 1 198 ? -11.956 -6.885 27.465 1.00 92.06 198 VAL A C 1
ATOM 1539 O O . VAL A 1 198 ? -11.815 -8.080 27.722 1.00 92.06 198 VAL A O 1
ATOM 1542 N N . LEU A 1 199 ? -12.370 -6.014 28.391 1.00 92.75 199 LEU A N 1
ATOM 1543 C CA . LEU A 1 199 ? -12.719 -6.425 29.755 1.00 92.75 199 LEU A CA 1
ATOM 1544 C C . LEU A 1 199 ? -13.956 -7.332 29.795 1.00 92.75 199 LEU A C 1
ATOM 1546 O O . LEU A 1 199 ? -13.984 -8.269 30.590 1.00 92.75 199 LEU A O 1
ATOM 1550 N N . LEU A 1 200 ? -14.948 -7.105 28.925 1.00 92.38 200 LEU A N 1
ATOM 1551 C CA . LEU A 1 200 ? -16.112 -7.994 28.796 1.00 92.38 200 LEU A CA 1
ATOM 1552 C C . LEU A 1 200 ? -15.720 -9.399 28.313 1.00 92.38 200 LEU A C 1
ATOM 1554 O O . LEU A 1 200 ? -16.376 -10.377 28.667 1.00 92.38 200 LEU A O 1
ATOM 1558 N N . LEU A 1 201 ? -14.608 -9.517 27.584 1.00 86.81 201 LEU A N 1
ATOM 1559 C CA . LEU A 1 201 ? -14.031 -10.801 27.178 1.00 86.81 201 LEU A CA 1
ATOM 1560 C C . LEU A 1 201 ? -13.222 -11.487 28.289 1.00 86.81 201 LEU A C 1
ATOM 1562 O O . LEU A 1 201 ? -12.684 -12.566 28.069 1.00 86.81 201 LEU A O 1
ATOM 1566 N N . HIS A 1 202 ? -13.145 -10.894 29.486 1.00 92.75 202 HIS A N 1
ATOM 1567 C CA . HIS A 1 202 ? -12.324 -11.369 30.607 1.00 92.75 202 HIS A CA 1
ATOM 1568 C C . HIS A 1 202 ? -10.820 -11.437 30.285 1.00 92.75 202 HIS A C 1
ATOM 1570 O O . HIS A 1 202 ? -10.056 -12.147 30.944 1.00 92.75 202 HIS A O 1
ATOM 1576 N N . SER A 1 203 ? -10.378 -10.659 29.299 1.00 90.06 203 SER A N 1
ATOM 1577 C CA . SER A 1 203 ? -8.980 -10.549 28.898 1.00 90.06 203 SER A CA 1
ATOM 1578 C C . SER A 1 203 ? -8.310 -9.350 29.570 1.00 90.06 203 SER A C 1
ATOM 1580 O O . SER A 1 203 ? -8.928 -8.314 29.827 1.00 90.06 203 SER A O 1
ATOM 1582 N N . ARG A 1 204 ? -7.004 -9.449 29.827 1.00 91.94 204 ARG A N 1
ATOM 1583 C CA . ARG A 1 204 ? -6.182 -8.283 30.181 1.00 91.94 204 ARG A CA 1
ATOM 1584 C C . ARG A 1 204 ? -5.912 -7.464 28.927 1.00 91.94 204 ARG A C 1
ATOM 1586 O O . ARG A 1 204 ? -5.538 -8.030 27.908 1.00 91.94 204 ARG A O 1
ATOM 1593 N N . ILE A 1 205 ? -6.054 -6.145 29.007 1.00 92.25 205 ILE A N 1
ATOM 1594 C CA . ILE A 1 205 ? -5.747 -5.254 27.887 1.00 92.25 205 ILE A CA 1
ATOM 1595 C C . ILE A 1 205 ? -4.383 -4.591 28.067 1.00 92.25 205 ILE A C 1
ATOM 1597 O O . ILE A 1 205 ? -4.089 -4.023 29.120 1.00 92.25 205 ILE A O 1
ATOM 1601 N N . GLU A 1 206 ? -3.579 -4.611 27.012 1.00 91.31 206 GLU A N 1
ATOM 1602 C CA . GLU A 1 206 ? -2.398 -3.767 26.870 1.00 91.31 206 GLU A CA 1
ATOM 1603 C C . GLU A 1 206 ? -2.651 -2.773 25.734 1.00 91.31 206 GLU A C 1
ATOM 1605 O O . GLU A 1 206 ? -2.802 -3.160 24.579 1.00 91.31 206 GLU A O 1
ATOM 1610 N N . MET A 1 207 ? -2.759 -1.483 26.054 1.00 86.38 207 MET A N 1
ATOM 1611 C CA . MET A 1 207 ? -3.045 -0.452 25.055 1.00 86.38 207 MET A CA 1
ATOM 1612 C C . MET A 1 207 ? -1.773 0.258 24.610 1.00 86.38 207 MET A C 1
ATOM 1614 O O . MET A 1 207 ? -1.131 0.959 25.393 1.00 86.38 207 MET A O 1
ATOM 1618 N N . LEU A 1 208 ? -1.487 0.177 23.316 1.00 81.12 208 LEU A N 1
ATOM 1619 C CA . LEU A 1 208 ? -0.440 0.952 22.664 1.00 81.12 208 LEU A CA 1
ATOM 1620 C C . LEU A 1 208 ? -1.091 2.165 21.990 1.00 81.12 208 LEU A C 1
ATOM 1622 O O . LEU A 1 208 ? -1.389 2.140 20.802 1.00 81.12 208 LEU A O 1
ATOM 1626 N N . SER A 1 209 ? -1.400 3.209 22.763 1.00 68.00 209 SER A N 1
ATOM 1627 C CA . SER A 1 209 ? -2.118 4.397 22.259 1.00 68.00 209 SER A CA 1
ATOM 1628 C C . SER A 1 209 ? -1.348 5.715 22.385 1.00 68.00 209 SER A C 1
ATOM 1630 O O . SER A 1 209 ? -1.857 6.761 21.986 1.00 68.00 209 SER A O 1
ATOM 1632 N N . HIS A 1 210 ? -0.132 5.698 22.939 1.00 60.75 210 HIS A N 1
ATOM 1633 C CA . HIS A 1 210 ? 0.665 6.910 23.128 1.00 60.75 210 HIS A CA 1
ATOM 1634 C C . HIS A 1 210 ? 1.468 7.201 21.854 1.00 60.75 210 HIS A C 1
ATOM 1636 O O . HIS A 1 210 ? 2.368 6.444 21.500 1.00 60.75 210 HIS A O 1
ATOM 1642 N N . ASN A 1 211 ? 1.132 8.306 21.180 1.00 64.69 211 ASN A N 1
ATOM 1643 C CA . ASN A 1 211 ? 1.738 8.785 19.931 1.00 64.69 211 ASN A CA 1
ATOM 1644 C C . ASN A 1 211 ? 1.608 7.803 18.746 1.00 64.69 211 ASN A C 1
ATOM 1646 O O . ASN A 1 211 ? 2.594 7.170 18.364 1.00 64.69 211 ASN A O 1
ATOM 1650 N N . PRO A 1 212 ? 0.428 7.706 18.100 1.00 65.38 212 PRO A N 1
ATOM 1651 C CA . PRO A 1 212 ? 0.241 6.844 16.925 1.00 65.38 212 PRO A CA 1
ATOM 1652 C C . PRO A 1 212 ? 1.233 7.164 15.794 1.00 65.38 212 PRO A C 1
ATOM 1654 O O . PRO A 1 212 ? 1.736 6.257 15.133 1.00 65.38 212 PRO A O 1
ATOM 1657 N N . GLU A 1 213 ? 1.591 8.440 15.629 1.00 62.00 213 GLU A N 1
ATOM 1658 C CA . GLU A 1 213 ? 2.609 8.894 14.672 1.00 62.00 213 GLU A CA 1
ATOM 1659 C C . GLU A 1 213 ? 3.995 8.306 14.978 1.00 62.00 213 GLU A C 1
ATOM 1661 O O . GLU A 1 213 ? 4.713 7.887 14.071 1.00 62.00 213 GLU A O 1
ATOM 1666 N N . TYR A 1 214 ? 4.348 8.199 16.262 1.00 68.69 214 TYR A N 1
ATOM 1667 C CA . TYR A 1 214 ? 5.606 7.602 16.701 1.00 68.69 214 TYR A CA 1
ATOM 1668 C C . TYR A 1 214 ? 5.619 6.086 16.485 1.00 68.69 214 TYR A C 1
ATOM 1670 O O . TYR A 1 214 ? 6.646 5.539 16.096 1.00 68.69 214 TYR A O 1
ATOM 1678 N N . ILE A 1 215 ? 4.490 5.399 16.686 1.00 69.00 215 ILE A N 1
ATOM 1679 C CA . ILE A 1 215 ? 4.392 3.948 16.468 1.00 69.00 215 ILE A CA 1
ATOM 1680 C C . ILE A 1 215 ? 4.519 3.612 14.980 1.00 69.00 215 ILE A C 1
ATOM 1682 O O . ILE A 1 215 ? 5.270 2.702 14.630 1.00 69.00 215 ILE A O 1
ATOM 1686 N N . ALA A 1 216 ? 3.851 4.364 14.101 1.00 69.88 216 ALA A N 1
ATOM 1687 C CA . ALA A 1 216 ? 3.974 4.181 12.656 1.00 69.88 216 ALA A CA 1
ATOM 1688 C C . ALA A 1 216 ? 5.410 4.443 12.175 1.00 69.88 216 ALA A C 1
ATOM 1690 O O . ALA A 1 216 ? 5.983 3.621 11.458 1.00 69.88 216 ALA A O 1
ATOM 1691 N N . ALA A 1 217 ? 6.023 5.542 12.630 1.00 69.00 217 ALA A N 1
ATOM 1692 C CA . ALA A 1 217 ? 7.418 5.852 12.328 1.00 69.00 217 ALA A CA 1
ATOM 1693 C C . ALA A 1 217 ? 8.371 4.768 12.856 1.00 69.00 217 ALA A C 1
ATOM 1695 O O . ALA A 1 217 ? 9.259 4.324 12.134 1.00 69.00 217 ALA A O 1
ATOM 1696 N N . ARG A 1 218 ? 8.158 4.282 14.085 1.00 71.25 218 ARG A N 1
ATOM 1697 C CA . ARG A 1 218 ? 8.954 3.202 14.678 1.00 71.25 218 ARG A CA 1
ATOM 1698 C C . ARG A 1 218 ? 8.800 1.894 13.909 1.00 71.25 218 ARG A C 1
ATOM 1700 O O . ARG A 1 218 ? 9.799 1.226 13.684 1.00 71.25 218 ARG A O 1
ATOM 1707 N N . GLY A 1 219 ? 7.588 1.547 13.479 1.00 73.19 219 GLY A N 1
ATOM 1708 C CA . GLY A 1 219 ? 7.340 0.374 12.641 1.00 73.19 219 GLY A CA 1
ATOM 1709 C C . GLY A 1 219 ? 8.069 0.464 11.300 1.00 73.19 219 GLY A C 1
ATOM 1710 O O . GLY A 1 219 ? 8.726 -0.490 10.898 1.00 73.19 219 GLY A O 1
ATOM 1711 N N . ALA A 1 220 ? 8.031 1.627 10.645 1.00 68.19 220 ALA A N 1
ATOM 1712 C CA . ALA A 1 220 ? 8.766 1.858 9.402 1.00 68.19 220 ALA A CA 1
ATOM 1713 C C . ALA A 1 220 ? 10.291 1.757 9.594 1.00 68.19 220 ALA A C 1
ATOM 1715 O O . ALA A 1 220 ? 10.968 1.126 8.786 1.00 68.19 220 ALA A O 1
ATOM 1716 N N . VAL A 1 221 ? 10.824 2.330 10.679 1.00 72.00 221 VAL A N 1
ATOM 1717 C CA . VAL A 1 221 ? 12.253 2.247 11.029 1.00 72.00 221 VAL A CA 1
ATOM 1718 C C . VAL A 1 221 ? 12.669 0.809 11.337 1.00 72.00 221 VAL A C 1
ATOM 1720 O O . VAL A 1 221 ? 13.695 0.358 10.842 1.00 72.00 221 VAL A O 1
ATOM 1723 N N . GLU A 1 222 ? 11.868 0.069 12.103 1.00 72.31 222 GLU A N 1
ATOM 1724 C CA . GLU A 1 222 ? 12.119 -1.339 12.426 1.00 72.31 222 GLU A CA 1
ATOM 1725 C C . GLU A 1 222 ? 12.117 -2.214 11.163 1.00 72.31 222 GLU A C 1
ATOM 1727 O O . GLU A 1 222 ? 12.976 -3.079 11.001 1.00 72.31 222 GLU A O 1
ATOM 1732 N N . LEU A 1 223 ? 11.187 -1.973 10.233 1.00 70.75 223 LEU A N 1
ATOM 1733 C CA . LEU A 1 223 ? 11.152 -2.673 8.947 1.00 70.75 223 LEU A CA 1
ATOM 1734 C C . LEU A 1 223 ? 12.371 -2.342 8.080 1.00 70.75 223 LEU A C 1
ATOM 1736 O O . LEU A 1 223 ? 12.969 -3.252 7.511 1.00 70.75 223 LEU A O 1
ATOM 1740 N N . ALA A 1 224 ? 12.767 -1.068 8.010 1.00 70.94 224 ALA A N 1
ATOM 1741 C CA . ALA A 1 224 ? 13.970 -0.651 7.292 1.00 70.94 224 ALA A CA 1
ATOM 1742 C C . ALA A 1 224 ? 15.237 -1.279 7.897 1.00 70.94 224 ALA A C 1
ATOM 1744 O O . ALA A 1 224 ? 16.088 -1.779 7.169 1.00 70.94 224 ALA A O 1
ATOM 1745 N N . TRP A 1 225 ? 15.331 -1.318 9.227 1.00 75.62 225 TRP A N 1
ATOM 1746 C CA . TRP A 1 225 ? 16.429 -1.965 9.942 1.00 75.62 225 TRP A CA 1
ATOM 1747 C C . TRP A 1 225 ? 16.514 -3.464 9.640 1.00 75.62 225 TRP A C 1
ATOM 1749 O O . TRP A 1 225 ? 17.596 -3.983 9.378 1.00 75.62 225 TRP A O 1
ATOM 1759 N N . ARG A 1 226 ? 15.376 -4.169 9.628 1.00 73.69 226 ARG A N 1
ATOM 1760 C CA . ARG A 1 226 ? 15.333 -5.598 9.279 1.00 73.69 226 ARG A CA 1
ATOM 1761 C C . ARG A 1 226 ? 15.762 -5.860 7.843 1.00 73.69 226 ARG A C 1
ATOM 1763 O O . ARG A 1 226 ? 16.478 -6.826 7.620 1.00 73.69 226 ARG A O 1
ATOM 1770 N N . ALA A 1 227 ? 15.358 -5.002 6.908 1.00 71.69 227 ALA A N 1
ATOM 1771 C CA . ALA A 1 227 ? 15.779 -5.107 5.515 1.00 71.69 227 ALA A CA 1
ATOM 1772 C C . ALA A 1 227 ? 17.305 -4.956 5.372 1.00 71.69 227 ALA A C 1
ATOM 1774 O O . ALA A 1 227 ? 17.937 -5.773 4.709 1.00 71.69 227 ALA A O 1
ATOM 1775 N N . LEU A 1 228 ? 17.904 -3.979 6.063 1.00 77.94 228 LEU A N 1
ATOM 1776 C CA . LEU A 1 228 ? 19.361 -3.799 6.081 1.00 77.94 228 LEU A CA 1
ATOM 1777 C C . LEU A 1 228 ? 20.079 -5.012 6.683 1.00 77.94 228 LEU A C 1
ATOM 1779 O O . LEU A 1 228 ? 21.071 -5.482 6.140 1.00 77.94 228 LEU A O 1
ATOM 1783 N N . LYS A 1 229 ? 19.548 -5.563 7.778 1.00 82.06 229 LYS A N 1
ATOM 1784 C CA . LYS A 1 229 ? 20.153 -6.727 8.427 1.00 82.06 229 LYS A CA 1
ATOM 1785 C C . LYS A 1 229 ? 20.091 -7.989 7.5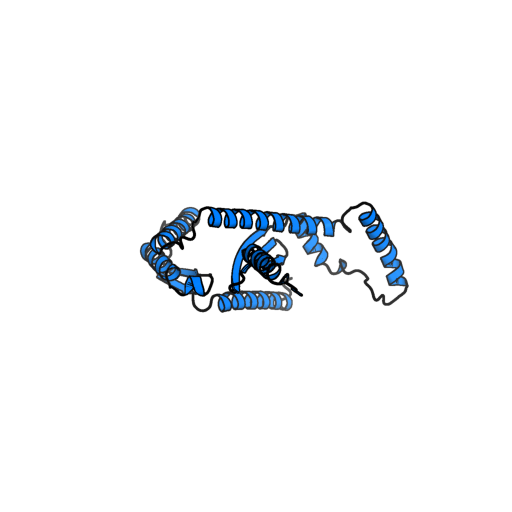56 1.00 82.06 229 LYS A C 1
ATOM 1787 O O . LYS A 1 229 ? 21.060 -8.734 7.504 1.00 82.06 229 LYS A O 1
ATOM 1792 N N . SER A 1 230 ? 18.992 -8.204 6.827 1.00 80.06 230 SER A N 1
ATOM 1793 C CA . SER A 1 230 ? 18.899 -9.328 5.884 1.00 80.06 230 SER A CA 1
ATOM 1794 C C . SER A 1 230 ? 19.885 -9.229 4.714 1.00 80.06 230 SER A C 1
ATOM 1796 O O . SER A 1 230 ? 20.287 -10.261 4.183 1.00 80.06 230 SER A O 1
ATOM 1798 N N . GLU A 1 231 ? 20.303 -8.016 4.325 1.00 77.69 231 GLU A N 1
ATOM 1799 C CA . GLU A 1 231 ? 21.374 -7.827 3.334 1.00 77.69 231 GLU A CA 1
ATOM 1800 C C . GLU A 1 231 ? 22.756 -8.185 3.910 1.00 77.69 231 GLU A C 1
ATOM 1802 O O . GLU A 1 231 ? 23.570 -8.784 3.208 1.00 77.69 231 GLU A O 1
ATOM 1807 N N . GLU A 1 232 ? 23.023 -7.862 5.182 1.00 79.94 232 GLU A N 1
ATOM 1808 C CA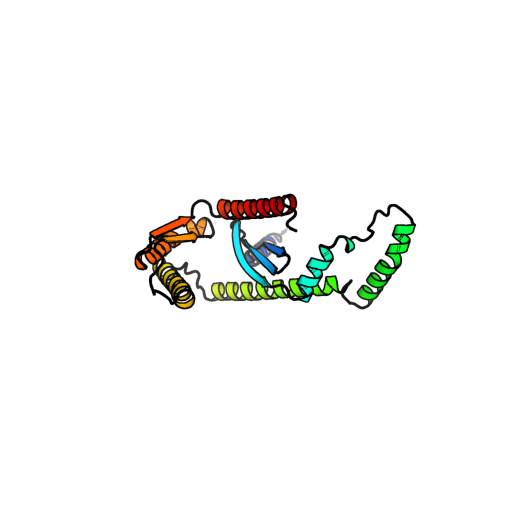 . GLU A 1 232 ? 24.289 -8.191 5.861 1.00 79.94 232 GLU A CA 1
ATOM 1809 C C . GLU A 1 232 ? 24.456 -9.696 6.110 1.00 79.94 232 GLU A C 1
ATOM 1811 O O . GLU A 1 232 ? 25.554 -10.231 5.947 1.00 79.94 232 GLU A O 1
ATOM 1816 N N . ASP A 1 233 ? 23.367 -10.381 6.464 1.00 87.69 233 ASP A N 1
ATOM 1817 C CA . ASP A 1 233 ? 23.376 -11.813 6.779 1.00 87.69 233 ASP A CA 1
ATOM 1818 C C . ASP A 1 233 ? 23.422 -12.704 5.512 1.00 87.69 233 ASP A C 1
ATOM 1820 O O . ASP A 1 233 ? 23.540 -13.927 5.611 1.00 87.69 233 ASP A O 1
ATOM 1824 N N . GLY A 1 234 ? 23.381 -12.114 4.308 1.00 74.12 234 GLY A N 1
ATOM 1825 C CA . GLY A 1 234 ? 23.459 -12.844 3.036 1.00 74.12 234 GLY A CA 1
ATOM 1826 C C . GLY A 1 234 ? 22.250 -13.746 2.762 1.00 74.12 234 GLY A C 1
ATOM 1827 O O . GLY A 1 234 ? 22.360 -14.705 1.999 1.00 74.12 234 GLY A O 1
ATOM 1828 N N . GLU A 1 235 ? 21.106 -13.461 3.390 1.00 62.88 235 GLU A N 1
ATOM 1829 C CA . GLU A 1 235 ? 19.871 -14.251 3.277 1.00 62.88 235 GLU A CA 1
ATOM 1830 C C . GLU A 1 235 ? 18.979 -13.848 2.079 1.00 62.88 235 GLU A C 1
ATOM 1832 O O . GLU A 1 235 ? 17.824 -14.276 2.001 1.00 62.88 235 GLU A O 1
ATOM 1837 N N . LEU A 1 236 ? 19.491 -13.054 1.127 1.00 50.56 236 LEU A N 1
ATOM 1838 C CA . LEU A 1 236 ? 18.752 -12.575 -0.055 1.00 50.56 236 LEU A CA 1
ATOM 1839 C C . LEU A 1 236 ? 19.410 -12.953 -1.387 1.00 50.56 236 LEU A C 1
ATOM 1841 O O . LEU A 1 236 ? 20.633 -12.742 -1.540 1.00 50.56 236 LEU A O 1
#

Mean predicted aligned error: 14.23 Å